Protein AF-A0A6P2BXS7-F1 (afdb_monomer)

Radius of gyration: 24.88 Å; Cα contacts (8 Å, |Δi|>4): 266; chains: 1; bounding box: 70×33×84 Å

Solvent-accessible surface area (backbone atoms only — not comparable to full-atom values): 16401 Å² total; per-residue (Å²): 128,80,51,61,66,55,45,44,57,64,29,73,56,43,48,46,49,53,66,49,62,30,80,98,32,44,69,66,33,52,54,52,53,49,48,43,52,38,42,49,53,54,40,50,51,52,68,61,64,74,57,94,53,54,75,66,54,47,58,63,52,50,34,43,64,71,77,39,82,65,87,62,50,54,49,55,30,22,58,70,67,67,48,87,62,89,55,43,58,68,55,49,58,60,68,79,42,95,87,61,75,70,79,48,89,75,48,87,52,80,86,60,49,67,69,58,47,52,50,44,47,41,39,39,62,70,39,41,65,46,54,51,53,39,51,55,51,3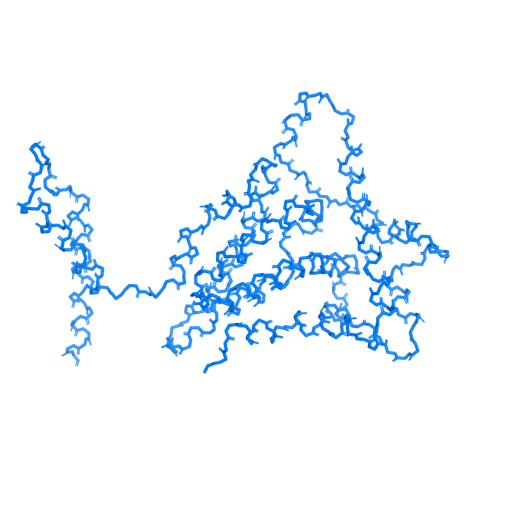6,63,75,64,72,51,50,55,37,52,44,49,52,50,45,46,27,37,49,20,42,44,32,61,76,44,36,58,70,29,31,26,72,82,57,42,68,37,69,50,50,48,58,40,29,34,32,50,60,28,84,55,57,96,48,78,84,57,87,61,50,71,51,46,15,54,50,46,33,52,49,43,38,51,24,34,48,42,35,41,52,26,65,84,52,45,30,65,56,30,35,61,77,44,47,67,57,50,40,66,72,52,45,72,78,67,53,68,64,57,54,48,50,49,55,50,47,56,48,48,50,35,68,78,56,62,55,94,90,57,77,76,70,50,75,66,57,54,50,52,51,52,54,51,52,52,55,50,51,55,55,53,52,66,74,74,108

pLDDT: mean 81.69, std 14.44, range [42.16, 98.62]

Sequence (294 aa):
MPSTRQELEATRTARWYRHASGARRAGAWSERVRDYAALRSILDGHAAGGTAASAAERKARRREQPPLQLPGLLKLVAEHGHYAGAEPVYRRYRHSQQGQQILRLAGPDPAVRPTAAFLGEARVVTFWPYREGVIEVADAFDMSRAEWAAAYLRALAAWAAEDRPLAAYRPAGPPACVLEDMTAIAGGCTRWAGSPATAGHGERLSVLADEVVQSVLNDVSITPLGALNTVRHEVRSLLSPPSEPVADVLRSAAELSDRILHPGDGDVVITQEQARRLRSMIGGLSALLEEVSG

Structure (mmCIF, N/CA/C/O backbone):
data_AF-A0A6P2BXS7-F1
#
_entry.id   AF-A0A6P2BXS7-F1
#
loop_
_atom_site.group_PDB
_atom_site.id
_atom_site.type_symbol
_atom_site.label_atom_id
_atom_site.label_alt_id
_atom_site.label_comp_id
_atom_site.label_asym_id
_atom_site.label_entity_id
_atom_site.label_seq_id
_atom_site.pdbx_PDB_ins_code
_atom_site.Cartn_x
_atom_site.Cartn_y
_atom_site.Cartn_z
_atom_site.occupancy
_atom_site.B_iso_or_equiv
_atom_site.auth_seq_id
_atom_site.auth_comp_id
_atom_site.auth_asym_id
_atom_site.auth_atom_id
_atom_site.pdbx_PDB_model_num
ATOM 1 N N . MET A 1 1 ? 25.399 -10.530 -4.226 1.00 62.00 1 MET A N 1
ATOM 2 C CA . MET A 1 1 ? 24.365 -9.489 -4.048 1.00 62.00 1 MET A CA 1
ATOM 3 C C . MET A 1 1 ? 23.207 -10.140 -3.315 1.00 62.00 1 MET A C 1
ATOM 5 O O . MET A 1 1 ? 22.889 -11.263 -3.697 1.00 62.00 1 MET A O 1
ATOM 9 N N . PRO A 1 2 ? 22.664 -9.535 -2.243 1.00 74.44 2 PRO A N 1
ATOM 10 C CA . PRO A 1 2 ? 21.456 -10.059 -1.610 1.00 74.44 2 PRO A CA 1
ATOM 11 C C . PRO A 1 2 ? 20.329 -10.138 -2.647 1.00 74.44 2 PRO A C 1
ATOM 13 O O . PRO A 1 2 ? 20.278 -9.319 -3.565 1.00 74.44 2 PRO A O 1
ATOM 16 N N . SER A 1 3 ? 19.462 -11.145 -2.546 1.00 89.25 3 SER A N 1
ATOM 17 C CA . SER A 1 3 ? 18.289 -11.216 -3.423 1.00 89.25 3 SER A CA 1
ATOM 18 C C . SER A 1 3 ? 17.319 -10.073 -3.097 1.00 89.25 3 SER A C 1
ATOM 20 O O . SER A 1 3 ? 17.279 -9.599 -1.961 1.00 89.25 3 SER A O 1
ATOM 22 N N . THR A 1 4 ? 16.495 -9.643 -4.059 1.00 90.88 4 THR A N 1
ATOM 23 C CA . THR A 1 4 ? 15.464 -8.613 -3.809 1.00 90.88 4 THR A CA 1
ATOM 24 C C . THR A 1 4 ? 14.537 -9.011 -2.655 1.00 90.88 4 THR A C 1
ATOM 26 O O . THR A 1 4 ? 14.179 -8.170 -1.833 1.00 90.88 4 THR A O 1
ATOM 29 N N . ARG A 1 5 ? 14.245 -10.309 -2.501 1.00 94.12 5 ARG A N 1
ATOM 30 C CA . ARG A 1 5 ? 13.555 -10.851 -1.325 1.00 94.12 5 ARG A CA 1
ATOM 31 C C . ARG A 1 5 ? 14.284 -10.533 -0.015 1.00 94.12 5 ARG A C 1
ATOM 33 O O . ARG A 1 5 ? 13.668 -10.017 0.912 1.00 94.12 5 ARG A O 1
ATOM 40 N N . GLN A 1 6 ? 15.588 -10.798 0.068 1.00 92.75 6 GLN A N 1
ATOM 41 C CA . GLN A 1 6 ? 16.383 -10.492 1.264 1.00 92.75 6 GLN A CA 1
ATOM 42 C C . GLN A 1 6 ? 16.413 -8.988 1.565 1.00 92.75 6 GLN A C 1
ATOM 44 O O . GLN A 1 6 ? 16.313 -8.601 2.729 1.00 92.75 6 GLN A O 1
ATOM 49 N N . GLU A 1 7 ? 16.514 -8.139 0.537 1.00 93.12 7 GLU A N 1
ATOM 50 C CA . GLU A 1 7 ? 16.461 -6.677 0.682 1.00 93.12 7 GLU A CA 1
ATOM 51 C C . GLU A 1 7 ? 15.109 -6.227 1.264 1.00 93.12 7 GLU A C 1
ATOM 53 O O . GLU A 1 7 ? 15.071 -5.460 2.229 1.00 93.12 7 GLU A O 1
ATOM 58 N N . LEU A 1 8 ? 14.003 -6.775 0.752 1.00 94.19 8 LEU A N 1
ATOM 59 C CA . LEU A 1 8 ? 12.646 -6.515 1.241 1.00 94.19 8 LEU A CA 1
ATOM 60 C C . LEU A 1 8 ? 12.425 -7.024 2.668 1.00 94.19 8 LEU A C 1
ATOM 62 O O . LEU A 1 8 ? 11.791 -6.357 3.485 1.00 94.19 8 LEU A O 1
ATOM 66 N N . GLU A 1 9 ? 12.939 -8.198 3.019 1.00 94.12 9 GLU A N 1
ATOM 67 C CA . GLU A 1 9 ? 12.857 -8.715 4.388 1.00 94.12 9 GLU A CA 1
ATOM 68 C C . GLU A 1 9 ? 13.713 -7.895 5.371 1.00 94.12 9 GLU A C 1
ATOM 70 O O . GLU A 1 9 ? 13.427 -7.850 6.576 1.00 94.12 9 GLU A O 1
ATOM 75 N N . ALA A 1 10 ? 14.745 -7.218 4.866 1.00 93.88 10 ALA A N 1
ATOM 76 C CA . ALA A 1 10 ? 15.626 -6.341 5.620 1.00 93.88 10 ALA A CA 1
ATOM 77 C C . ALA A 1 10 ? 15.110 -4.895 5.741 1.00 93.88 10 ALA A C 1
ATOM 79 O O . ALA A 1 10 ? 15.819 -4.049 6.294 1.00 93.88 10 ALA A O 1
ATOM 80 N N . THR A 1 11 ? 13.892 -4.571 5.302 1.00 93.94 11 THR A N 1
ATOM 81 C CA . THR A 1 11 ? 13.330 -3.230 5.527 1.00 93.94 11 THR A CA 1
ATOM 82 C C . THR A 1 11 ? 13.003 -3.000 7.007 1.00 93.94 11 THR A C 1
ATOM 84 O O . THR A 1 11 ? 12.825 -3.936 7.803 1.00 93.94 11 THR A O 1
ATOM 87 N N . ARG A 1 12 ? 12.958 -1.729 7.430 1.00 93.19 12 ARG A N 1
ATOM 88 C CA . ARG A 1 12 ? 12.627 -1.371 8.820 1.00 93.19 12 ARG A CA 1
ATOM 89 C C . ARG A 1 12 ? 11.213 -1.837 9.149 1.00 93.19 12 ARG A C 1
ATOM 91 O O . ARG A 1 12 ? 10.994 -2.376 10.237 1.00 93.19 12 ARG A O 1
ATOM 98 N N . THR A 1 13 ? 10.291 -1.681 8.208 1.00 93.69 13 THR A N 1
ATOM 99 C CA . THR A 1 13 ? 8.899 -2.077 8.382 1.00 93.69 13 THR A CA 1
ATOM 100 C C . THR A 1 13 ? 8.741 -3.596 8.457 1.00 93.69 13 THR A C 1
ATOM 102 O O . THR A 1 13 ? 8.021 -4.072 9.333 1.00 93.69 13 THR A O 1
ATOM 105 N N . ALA A 1 14 ? 9.486 -4.375 7.663 1.00 94.31 14 ALA A N 1
ATOM 106 C CA . ALA A 1 14 ? 9.486 -5.839 7.767 1.00 94.31 14 ALA A CA 1
ATOM 107 C C . ALA A 1 14 ? 10.036 -6.353 9.099 1.00 94.31 14 ALA A C 1
ATOM 109 O O . ALA A 1 14 ? 9.457 -7.255 9.714 1.00 94.31 14 ALA A O 1
ATOM 110 N N . ARG A 1 15 ? 11.121 -5.756 9.605 1.00 92.75 15 ARG A N 1
ATOM 111 C CA . ARG A 1 15 ? 11.621 -6.076 10.952 1.00 92.75 15 ARG A CA 1
ATOM 112 C C . ARG A 1 15 ? 10.595 -5.748 12.029 1.00 92.75 15 ARG A C 1
ATOM 114 O O . ARG A 1 15 ? 10.381 -6.559 12.930 1.00 92.75 15 ARG A O 1
ATOM 121 N N . TRP A 1 16 ? 9.962 -4.580 11.936 1.00 91.56 16 TRP A N 1
ATOM 122 C CA . TRP A 1 16 ? 8.912 -4.182 12.869 1.00 91.56 16 TRP A CA 1
ATOM 123 C C . TRP A 1 16 ? 7.738 -5.163 12.845 1.00 91.56 16 TRP A C 1
ATOM 125 O O . TRP A 1 16 ? 7.341 -5.630 13.913 1.00 91.56 16 TRP A O 1
ATOM 135 N N . TYR A 1 17 ? 7.227 -5.510 11.660 1.00 92.56 17 TYR A N 1
ATOM 136 C CA . TYR A 1 17 ? 6.075 -6.396 11.518 1.00 92.56 17 TYR A CA 1
ATOM 137 C C . TYR A 1 17 ? 6.369 -7.759 12.142 1.00 92.56 17 TYR A C 1
ATOM 139 O O . TYR A 1 17 ? 5.648 -8.170 13.044 1.00 92.56 17 TYR A O 1
ATOM 147 N N . ARG A 1 18 ? 7.488 -8.403 11.772 1.00 91.88 18 ARG A N 1
ATOM 148 C CA . ARG A 1 18 ? 7.907 -9.703 12.339 1.00 91.88 18 ARG A CA 1
ATOM 149 C C . ARG A 1 18 ? 8.081 -9.659 13.856 1.00 91.88 18 ARG A C 1
ATOM 151 O O . ARG A 1 18 ? 7.696 -10.585 14.567 1.00 91.88 18 ARG A O 1
ATOM 158 N N . HIS A 1 19 ? 8.654 -8.575 14.373 1.00 88.00 19 HIS A N 1
ATOM 159 C CA . HIS A 1 19 ? 8.808 -8.384 15.811 1.00 88.00 19 HIS A CA 1
ATOM 160 C C . HIS A 1 19 ? 7.451 -8.200 16.516 1.00 88.00 19 HIS A C 1
ATOM 162 O O . HIS A 1 19 ? 7.261 -8.700 17.627 1.00 88.00 19 HIS A O 1
ATOM 168 N N . ALA A 1 20 ? 6.510 -7.486 15.897 1.00 85.75 20 ALA A N 1
ATOM 169 C CA . ALA A 1 20 ? 5.183 -7.234 16.449 1.00 85.75 20 ALA A CA 1
ATOM 170 C C . ALA A 1 20 ? 4.268 -8.469 16.385 1.00 85.75 20 ALA A C 1
ATOM 172 O O . ALA A 1 20 ? 3.556 -8.719 17.354 1.00 85.75 20 ALA A O 1
ATOM 173 N N . SER A 1 21 ? 4.315 -9.238 15.294 1.00 88.69 21 SER A N 1
ATOM 174 C CA . SER A 1 21 ? 3.460 -10.407 15.041 1.00 88.69 21 SER A CA 1
ATOM 175 C C . SER A 1 21 ? 4.022 -11.736 15.558 1.00 88.69 21 SER A C 1
ATOM 177 O O . SER A 1 21 ? 3.321 -12.745 15.555 1.00 88.69 21 SER A O 1
ATOM 179 N N . GLY A 1 22 ? 5.275 -11.758 16.025 1.00 86.06 22 GLY A N 1
ATOM 180 C CA . GLY A 1 22 ? 5.945 -12.975 16.484 1.00 86.06 22 GLY A CA 1
ATOM 181 C C . GLY A 1 22 ? 5.284 -13.662 17.691 1.00 86.06 22 GLY A C 1
ATOM 182 O O . GLY A 1 22 ? 4.642 -13.030 18.531 1.00 86.06 22 GLY A O 1
ATOM 183 N N . ALA A 1 23 ? 5.524 -14.972 17.828 1.00 73.81 23 ALA A N 1
ATOM 184 C CA . ALA A 1 23 ? 4.850 -15.860 18.788 1.00 73.81 23 ALA A CA 1
ATOM 185 C C . ALA A 1 23 ? 4.884 -15.385 20.253 1.00 73.81 23 ALA A C 1
ATOM 187 O O . ALA A 1 23 ? 3.894 -15.512 20.970 1.00 73.81 23 ALA A O 1
ATOM 188 N N . ARG A 1 24 ? 5.988 -14.764 20.696 1.00 73.81 24 ARG A N 1
ATOM 189 C CA . ARG A 1 24 ? 6.118 -14.215 22.062 1.00 73.81 24 ARG A CA 1
ATOM 190 C C . ARG A 1 24 ? 5.108 -13.100 22.372 1.00 73.81 24 ARG A C 1
ATOM 192 O O . ARG A 1 24 ? 4.936 -12.755 23.534 1.00 73.81 24 ARG A O 1
ATOM 199 N N . ARG A 1 25 ? 4.466 -12.523 21.351 1.00 74.25 25 ARG A N 1
ATOM 200 C CA . ARG A 1 25 ? 3.512 -11.409 21.457 1.00 74.25 25 ARG A CA 1
ATOM 201 C C . ARG A 1 25 ? 2.166 -11.703 20.798 1.00 74.25 25 ARG A C 1
ATOM 203 O O . ARG A 1 25 ? 1.416 -10.769 20.532 1.00 74.25 25 ARG A O 1
ATOM 210 N N . ALA A 1 26 ? 1.832 -12.975 20.571 1.00 79.25 26 ALA A N 1
ATOM 211 C CA . ALA A 1 26 ? 0.616 -13.367 19.855 1.00 79.25 26 ALA A CA 1
ATOM 212 C C . ALA A 1 26 ? -0.667 -12.740 20.441 1.00 79.25 26 ALA A C 1
ATOM 214 O O . ALA A 1 26 ? -1.510 -12.256 19.690 1.00 79.25 26 ALA A O 1
ATOM 215 N N . GLY A 1 27 ? -0.784 -12.662 21.774 1.00 80.94 27 GLY A N 1
ATOM 216 C CA . GLY A 1 27 ? -1.923 -12.015 22.439 1.00 80.94 27 GLY A CA 1
ATOM 217 C C . GLY A 1 27 ? -2.032 -10.524 22.109 1.00 80.94 27 GLY A C 1
ATOM 218 O O . GLY A 1 27 ? -3.043 -10.081 21.570 1.00 80.94 27 GLY A O 1
ATOM 219 N N . ALA A 1 28 ? -0.961 -9.764 22.343 1.00 78.69 28 ALA A N 1
ATOM 220 C CA . ALA A 1 28 ? -0.898 -8.335 22.033 1.00 78.69 28 ALA A CA 1
ATOM 221 C C . ALA A 1 28 ? -1.121 -8.038 20.540 1.00 78.69 28 ALA A C 1
ATOM 223 O O . ALA A 1 28 ? -1.797 -7.075 20.181 1.00 78.69 28 ALA A O 1
ATOM 224 N N . TRP A 1 29 ? -0.573 -8.882 19.666 1.00 85.19 29 TRP A N 1
ATOM 225 C CA . TRP A 1 29 ? -0.796 -8.792 18.229 1.00 85.19 29 TRP A CA 1
ATOM 226 C C . TRP A 1 29 ? -2.265 -9.016 17.865 1.00 85.19 29 TRP A C 1
ATOM 228 O O . TRP A 1 29 ? -2.825 -8.239 17.098 1.00 85.19 29 TRP A O 1
ATOM 238 N N . SER A 1 30 ? -2.914 -10.025 18.455 1.00 85.94 30 SER A N 1
ATOM 239 C CA . SER A 1 30 ? -4.328 -10.317 18.200 1.00 85.94 30 SER A CA 1
ATOM 240 C C . SER A 1 30 ? -5.259 -9.177 18.628 1.00 85.94 30 SER A C 1
ATOM 242 O O . SER A 1 30 ? -6.211 -8.866 17.912 1.0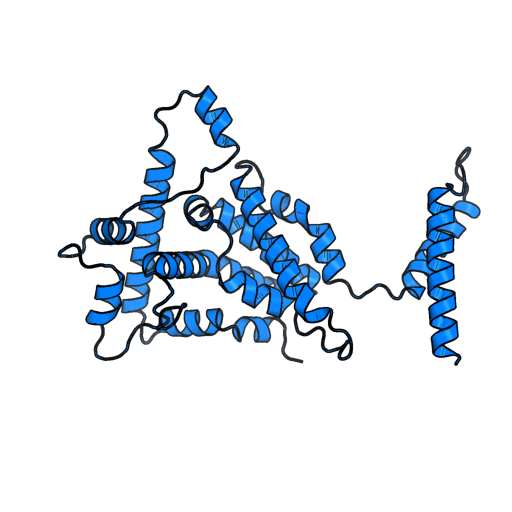0 85.94 30 SER A O 1
ATOM 244 N N . GLU A 1 31 ? -4.959 -8.501 19.744 1.00 84.75 31 GLU A N 1
ATOM 245 C CA . GLU A 1 31 ? -5.679 -7.290 20.158 1.00 84.75 31 GLU A CA 1
ATOM 246 C C . GLU A 1 31 ? -5.501 -6.174 19.123 1.00 84.75 31 GLU A C 1
ATOM 248 O O . GLU A 1 31 ? -6.475 -5.561 18.696 1.00 84.75 31 GLU A O 1
ATOM 253 N N . ARG A 1 32 ? -4.269 -5.975 18.640 1.00 86.25 32 ARG A N 1
ATOM 254 C CA . ARG A 1 32 ? -3.955 -4.972 17.618 1.00 86.25 32 ARG A CA 1
ATOM 255 C C . ARG A 1 32 ? -4.701 -5.214 16.306 1.00 86.25 32 ARG A C 1
ATOM 257 O O . ARG A 1 32 ? -5.263 -4.289 15.729 1.00 86.25 32 ARG A O 1
ATOM 264 N N . VAL A 1 33 ? -4.739 -6.465 15.850 1.00 89.25 33 VAL A N 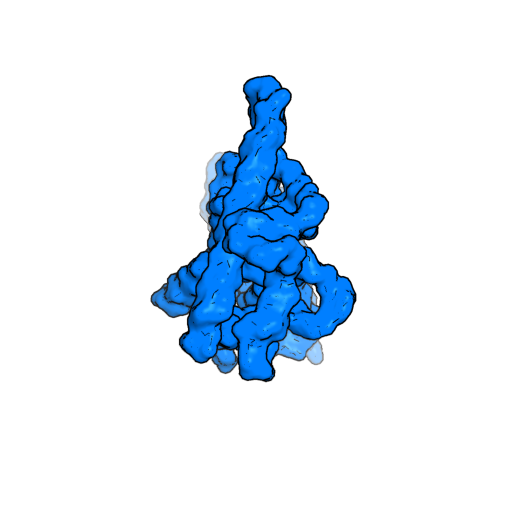1
ATOM 265 C CA . VAL A 1 33 ? -5.489 -6.870 14.652 1.00 89.25 33 VAL A CA 1
ATOM 266 C C . VAL A 1 33 ? -6.987 -6.623 14.840 1.00 89.25 33 VAL A C 1
ATOM 268 O O . VAL A 1 33 ? -7.641 -6.129 13.923 1.00 89.25 33 VAL A O 1
ATOM 271 N N . ARG A 1 34 ? -7.530 -6.886 16.037 1.00 89.88 34 ARG A N 1
ATOM 272 C CA . ARG A 1 34 ? -8.928 -6.573 16.368 1.00 89.88 34 ARG A CA 1
ATOM 273 C C . ARG A 1 34 ? -9.208 -5.070 16.303 1.00 89.88 34 ARG A C 1
ATOM 275 O O . ARG A 1 34 ? -10.224 -4.676 15.739 1.00 89.88 34 ARG A O 1
ATOM 282 N N . ASP A 1 35 ? -8.301 -4.239 16.813 1.00 90.31 35 ASP A N 1
ATOM 283 C CA . ASP A 1 35 ? -8.410 -2.777 16.725 1.00 90.31 35 ASP A CA 1
ATOM 284 C C . ASP A 1 35 ? -8.401 -2.275 15.275 1.00 90.31 35 ASP A C 1
ATOM 286 O O . ASP A 1 35 ? -9.148 -1.359 14.926 1.00 90.31 35 ASP A O 1
ATOM 290 N N . TYR A 1 36 ? -7.590 -2.879 14.403 1.00 92.38 36 TYR A N 1
ATOM 291 C CA . TYR A 1 36 ? -7.581 -2.544 12.976 1.00 92.38 36 TYR A CA 1
ATOM 292 C C . TYR A 1 36 ? -8.858 -2.990 12.257 1.00 92.38 36 TYR A C 1
ATOM 294 O O . TYR A 1 36 ? -9.361 -2.260 11.403 1.00 92.38 36 TYR A O 1
ATOM 302 N N . ALA A 1 37 ? -9.430 -4.136 12.631 1.00 91.31 37 ALA A N 1
ATOM 303 C CA . ALA A 1 37 ? -10.728 -4.571 12.118 1.00 91.31 37 ALA A CA 1
ATOM 304 C C . ALA A 1 37 ? -11.862 -3.626 12.562 1.00 91.31 37 ALA A C 1
ATOM 306 O O . ALA A 1 37 ? -12.697 -3.234 11.746 1.00 91.31 37 ALA A O 1
ATOM 307 N N . ALA A 1 38 ? -11.848 -3.191 13.827 1.00 92.19 38 ALA A N 1
ATOM 308 C CA . ALA A 1 38 ? -12.777 -2.188 14.346 1.00 92.19 38 ALA A CA 1
ATOM 309 C C . ALA A 1 38 ? -12.645 -0.853 13.595 1.00 92.19 38 ALA A C 1
ATOM 311 O O . ALA A 1 38 ? -13.646 -0.268 13.182 1.00 92.19 38 ALA A O 1
ATOM 312 N N . LEU A 1 39 ? -11.409 -0.398 13.351 1.00 93.81 39 LEU A N 1
ATOM 313 C CA . LEU A 1 39 ? -11.136 0.776 12.522 1.00 93.81 39 LEU A CA 1
ATOM 314 C C . LEU A 1 39 ? -11.775 0.644 11.136 1.00 93.81 39 LEU A C 1
ATOM 316 O O . LEU A 1 39 ? -12.478 1.560 10.713 1.00 93.81 39 LEU A O 1
ATOM 320 N N . ARG A 1 40 ? -11.555 -0.478 10.441 1.00 93.38 40 ARG A N 1
ATOM 321 C CA . ARG A 1 40 ? -12.124 -0.715 9.109 1.00 93.38 40 ARG A CA 1
ATOM 322 C C . ARG A 1 40 ? -13.652 -0.636 9.136 1.00 93.38 40 ARG A C 1
ATOM 324 O O . ARG A 1 40 ? -14.219 0.129 8.367 1.00 93.38 40 ARG A O 1
ATOM 331 N N . SER A 1 41 ? -14.300 -1.299 10.096 1.00 92.62 41 SER A N 1
ATOM 332 C CA . SER A 1 41 ? -15.761 -1.246 10.256 1.00 92.62 41 SER A CA 1
ATOM 333 C C . SER A 1 41 ? -16.289 0.178 10.489 1.00 92.62 41 SER A C 1
ATOM 335 O O . SER A 1 41 ? -17.284 0.573 9.879 1.00 92.62 41 SER A O 1
ATOM 337 N N . ILE A 1 42 ? -15.610 0.982 11.317 1.00 92.88 42 ILE A N 1
ATOM 338 C CA . ILE A 1 42 ? -15.974 2.389 11.554 1.00 92.88 42 ILE A CA 1
ATOM 339 C C . ILE A 1 42 ? -15.858 3.211 10.265 1.00 92.88 42 ILE A C 1
ATOM 341 O O . ILE A 1 42 ? -16.745 4.011 9.960 1.00 92.88 42 ILE A O 1
ATOM 345 N N . LEU A 1 43 ? -14.772 3.030 9.511 1.00 92.38 43 LEU A N 1
ATOM 346 C CA . LEU A 1 43 ? -14.549 3.753 8.260 1.00 92.38 43 LEU A CA 1
ATOM 347 C C . LEU A 1 43 ? -15.553 3.343 7.176 1.00 92.38 43 LEU A C 1
ATOM 349 O O . LEU A 1 43 ? -16.085 4.221 6.498 1.00 92.38 43 LEU A O 1
ATOM 353 N N . ASP A 1 44 ? -15.862 2.052 7.061 1.00 90.44 44 ASP A N 1
ATOM 354 C CA . ASP A 1 44 ? -16.874 1.524 6.141 1.00 90.44 44 ASP A CA 1
ATOM 355 C C . ASP A 1 44 ? -18.265 2.071 6.484 1.00 90.44 44 ASP A C 1
ATOM 357 O O . ASP A 1 44 ? -18.977 2.578 5.614 1.00 90.44 44 ASP A O 1
ATOM 361 N N . GLY A 1 45 ? -18.632 2.051 7.770 1.00 89.44 45 GLY A N 1
ATOM 362 C CA . GLY A 1 45 ? -19.890 2.614 8.257 1.00 89.44 45 GLY A CA 1
ATOM 363 C C . GLY A 1 45 ? -20.003 4.113 7.985 1.00 89.44 45 GLY A C 1
ATOM 364 O O . GLY A 1 45 ? -21.058 4.589 7.569 1.00 89.44 45 GLY A O 1
ATOM 365 N N . HIS A 1 46 ? -18.913 4.867 8.148 1.00 87.38 46 HIS A N 1
ATOM 366 C CA . HIS A 1 46 ? -18.899 6.294 7.839 1.00 87.38 46 HIS A CA 1
ATOM 367 C C . HIS A 1 46 ? -18.989 6.572 6.331 1.00 87.38 46 HIS A C 1
ATOM 369 O O . HIS A 1 46 ? -19.755 7.440 5.908 1.00 87.38 46 HIS A O 1
ATOM 375 N N . ALA A 1 47 ? -18.259 5.809 5.513 1.00 83.25 47 ALA A N 1
ATOM 376 C CA . ALA A 1 47 ? -18.325 5.905 4.057 1.00 83.25 47 ALA A CA 1
ATOM 377 C C . ALA A 1 47 ? -19.735 5.575 3.530 1.00 83.25 47 ALA A C 1
ATOM 379 O O . ALA A 1 47 ? -20.226 6.242 2.618 1.00 83.25 47 ALA A O 1
ATOM 380 N N . ALA A 1 48 ? -20.416 4.600 4.140 1.00 80.94 48 ALA A N 1
ATOM 381 C CA . ALA A 1 48 ? -21.794 4.241 3.815 1.00 80.94 48 ALA A CA 1
ATOM 382 C C . ALA A 1 48 ? -22.825 5.248 4.363 1.00 80.94 48 ALA A C 1
ATOM 384 O O . ALA A 1 48 ? -23.824 5.526 3.702 1.00 80.94 48 ALA A O 1
ATOM 385 N N . GLY A 1 49 ? -22.593 5.816 5.551 1.00 70.12 49 GLY A N 1
ATOM 386 C CA . GLY A 1 49 ? -23.511 6.720 6.255 1.00 70.12 49 GLY A CA 1
ATOM 387 C C . GLY A 1 49 ? -23.606 8.134 5.671 1.00 70.12 49 GLY A C 1
ATOM 388 O O . GLY A 1 49 ? -24.601 8.820 5.889 1.00 70.12 49 GLY A O 1
ATOM 389 N N . GLY A 1 50 ? -22.639 8.563 4.854 1.00 60.66 50 GLY A N 1
ATOM 390 C CA . GLY A 1 50 ? -22.683 9.841 4.125 1.00 60.66 50 GLY A CA 1
ATOM 391 C C . GLY A 1 50 ? -23.729 9.925 2.995 1.00 60.66 50 GLY A C 1
ATOM 392 O O . GLY A 1 50 ? -23.634 10.809 2.144 1.00 60.66 50 GLY A O 1
ATOM 393 N N . THR A 1 51 ? -24.702 9.008 2.934 1.00 50.31 51 THR A N 1
ATOM 394 C CA . THR A 1 51 ? -25.567 8.751 1.766 1.00 50.31 51 THR A CA 1
ATOM 395 C C . THR A 1 51 ? -26.996 9.304 1.852 1.00 50.31 51 THR A C 1
ATOM 397 O O . THR A 1 51 ? -27.879 8.823 1.143 1.00 50.31 51 THR A O 1
ATOM 400 N N . ALA A 1 52 ? -27.230 10.399 2.583 1.00 50.97 52 ALA A N 1
ATOM 401 C CA . ALA A 1 52 ? -28.464 11.198 2.457 1.00 50.97 52 ALA A CA 1
ATOM 402 C C . ALA A 1 52 ? -28.512 12.049 1.159 1.00 50.97 52 ALA A C 1
ATOM 404 O O . ALA A 1 52 ? -29.076 13.138 1.140 1.00 50.97 52 ALA A O 1
ATOM 405 N N . ALA A 1 53 ? -27.889 11.572 0.077 1.00 57.91 53 ALA A N 1
ATOM 406 C CA . ALA A 1 53 ? -27.805 12.245 -1.216 1.00 57.91 53 ALA A CA 1
ATOM 407 C C . ALA A 1 53 ? -28.613 11.474 -2.272 1.00 57.91 53 ALA A C 1
ATOM 409 O O . ALA A 1 53 ? -28.711 10.241 -2.237 1.00 57.91 53 ALA A O 1
ATOM 410 N N . SER A 1 54 ? -29.188 12.194 -3.233 1.00 59.88 54 SER A N 1
ATOM 411 C CA . SER A 1 54 ? -29.999 11.625 -4.316 1.00 59.88 54 SER A CA 1
ATOM 412 C C . SER A 1 54 ? -29.228 10.564 -5.127 1.00 59.88 54 SER A C 1
ATOM 414 O O . SER A 1 54 ? -28.001 10.495 -5.109 1.00 59.88 54 SER A O 1
ATOM 416 N N . ALA A 1 55 ? -29.915 9.683 -5.865 1.00 60.97 55 ALA A N 1
ATOM 417 C CA . ALA A 1 55 ? -29.247 8.680 -6.714 1.00 60.97 55 ALA A CA 1
ATOM 418 C C . ALA A 1 55 ? -28.307 9.307 -7.774 1.00 60.97 55 ALA A C 1
ATOM 420 O O . ALA A 1 55 ? -27.281 8.716 -8.112 1.00 60.97 55 ALA A O 1
ATOM 421 N N . ALA A 1 56 ? -28.621 10.520 -8.244 1.00 59.81 56 ALA A N 1
ATOM 422 C CA . ALA A 1 56 ? -27.799 11.289 -9.177 1.00 59.81 56 ALA A CA 1
ATOM 423 C C . ALA A 1 56 ? -26.537 11.861 -8.507 1.00 59.81 56 ALA A C 1
ATOM 425 O O . ALA A 1 56 ? -25.439 11.693 -9.036 1.00 59.81 56 ALA A O 1
ATOM 426 N N . GLU A 1 57 ? -26.658 12.432 -7.305 1.00 61.69 57 GLU A N 1
ATOM 427 C CA . GLU A 1 57 ? -25.501 12.864 -6.506 1.00 61.69 57 GLU A CA 1
ATOM 428 C C . GLU A 1 57 ? -24.643 11.681 -6.065 1.00 61.69 57 GLU A C 1
ATOM 430 O O . GLU A 1 57 ? -23.424 11.790 -6.048 1.00 61.69 57 GLU A O 1
ATOM 435 N N . ARG A 1 58 ? -25.245 10.521 -5.779 1.00 60.88 58 ARG A N 1
ATOM 436 C CA . ARG A 1 58 ? -24.512 9.275 -5.522 1.00 60.88 58 ARG A CA 1
ATOM 437 C C . ARG A 1 58 ? -23.766 8.788 -6.757 1.00 60.88 58 ARG A C 1
ATOM 439 O O . ARG A 1 58 ? -22.682 8.255 -6.597 1.00 60.88 58 ARG A O 1
ATOM 446 N N . LYS A 1 59 ? -24.289 8.976 -7.975 1.00 58.91 59 LYS A N 1
ATOM 447 C CA . LYS A 1 59 ? -23.586 8.633 -9.226 1.00 58.91 59 LYS A CA 1
ATOM 448 C C . LYS A 1 59 ? -22.446 9.613 -9.534 1.00 58.91 59 LYS A C 1
ATOM 450 O O . LYS A 1 59 ? -21.400 9.173 -9.998 1.00 58.91 59 LYS A O 1
ATOM 455 N N . ALA A 1 60 ? -22.626 10.900 -9.236 1.00 58.31 60 ALA A N 1
ATOM 456 C CA . ALA A 1 60 ? -21.587 11.923 -9.369 1.00 58.31 60 ALA A CA 1
ATOM 457 C C . ALA A 1 60 ? -20.478 11.767 -8.307 1.00 58.31 60 ALA A C 1
ATOM 459 O O . ALA A 1 60 ? -19.304 11.747 -8.655 1.00 58.31 60 ALA A O 1
ATOM 460 N N . ARG A 1 61 ? -20.841 11.536 -7.036 1.00 55.88 61 ARG A N 1
ATOM 461 C CA . ARG A 1 61 ? -19.916 11.222 -5.927 1.00 55.88 61 ARG A CA 1
ATOM 462 C C . ARG A 1 61 ? -19.328 9.809 -5.987 1.00 55.88 61 ARG A C 1
ATOM 464 O O . ARG A 1 61 ? -18.386 9.524 -5.270 1.00 55.88 61 ARG A O 1
ATOM 471 N N . ARG A 1 62 ? -19.876 8.904 -6.807 1.00 54.69 62 ARG A N 1
ATOM 472 C CA . ARG A 1 62 ? -19.344 7.539 -6.995 1.00 54.69 62 ARG A CA 1
ATOM 473 C C . ARG A 1 62 ? -18.050 7.500 -7.792 1.00 54.69 62 ARG A C 1
ATOM 475 O O . ARG A 1 62 ? -17.440 6.439 -7.835 1.00 54.69 62 ARG A O 1
ATOM 482 N N . ARG A 1 63 ? -17.689 8.589 -8.474 1.00 59.97 63 ARG A N 1
ATOM 483 C CA . ARG A 1 63 ? -16.456 8.623 -9.257 1.00 59.97 63 ARG A CA 1
ATOM 484 C C . ARG A 1 63 ? -15.262 8.760 -8.319 1.00 59.97 63 ARG A C 1
ATOM 486 O O . ARG A 1 63 ? -14.450 7.852 -8.295 1.00 59.97 63 ARG A O 1
ATOM 493 N N . GLU A 1 64 ? -15.274 9.747 -7.426 1.00 61.09 64 GLU A N 1
ATOM 494 C CA . GLU A 1 64 ? -14.156 10.045 -6.522 1.00 61.09 64 GLU A CA 1
ATOM 495 C C . GLU A 1 64 ? -14.507 9.774 -5.051 1.00 61.09 64 GLU A C 1
ATOM 497 O O . GLU A 1 64 ? -15.537 10.234 -4.550 1.00 61.09 64 GLU A O 1
ATOM 502 N N . GLN A 1 65 ? -13.641 9.064 -4.322 1.00 66.69 65 GLN A N 1
ATOM 503 C CA . GLN A 1 65 ? -13.800 8.915 -2.878 1.00 66.69 65 GLN A CA 1
ATOM 504 C C . GLN A 1 65 ? -13.322 10.185 -2.154 1.00 66.69 65 GLN A C 1
ATOM 506 O O . GLN A 1 65 ? -12.143 10.531 -2.244 1.00 66.69 65 GLN A O 1
ATOM 511 N N . PRO A 1 66 ? -14.191 10.881 -1.390 1.00 68.88 66 PRO A N 1
ATOM 512 C CA . PRO A 1 66 ? -13.767 12.062 -0.658 1.00 68.88 66 PRO A CA 1
ATOM 513 C C . PRO A 1 66 ? -12.746 11.679 0.423 1.00 68.88 66 PRO A C 1
ATOM 515 O O . PRO A 1 66 ? -12.856 10.607 1.029 1.00 68.88 66 PRO A O 1
ATOM 518 N N . PRO A 1 67 ? -11.776 12.559 0.717 1.00 74.38 67 PRO A N 1
ATOM 519 C CA . PRO A 1 67 ? -10.812 12.312 1.775 1.00 74.38 67 PRO A CA 1
ATOM 520 C C . PRO A 1 67 ? -11.523 12.142 3.120 1.00 74.38 67 PRO A C 1
ATOM 522 O O . PRO A 1 67 ? -12.360 12.964 3.500 1.00 74.38 67 PRO A O 1
ATOM 525 N N . LEU A 1 68 ? -11.156 11.096 3.860 1.00 83.06 68 LEU A N 1
ATOM 526 C CA . LEU A 1 68 ? -11.782 10.767 5.138 1.00 83.06 68 LEU A CA 1
ATOM 527 C C . LEU A 1 68 ? -10.982 11.340 6.309 1.00 83.06 68 LEU A C 1
ATOM 529 O O . LEU A 1 68 ? -9.759 11.204 6.384 1.00 83.06 68 LEU A O 1
ATOM 533 N N . GLN A 1 69 ? -11.682 11.975 7.247 1.00 86.38 69 GLN A N 1
ATOM 534 C CA . GLN A 1 69 ? -11.104 12.441 8.501 1.00 86.38 69 GLN A CA 1
ATOM 535 C C . GLN A 1 69 ? -12.164 12.396 9.599 1.00 86.38 69 GLN A C 1
ATOM 537 O O . GLN A 1 69 ? -13.169 13.097 9.532 1.00 86.38 69 GLN A O 1
ATOM 542 N N . LEU A 1 70 ? -11.918 11.585 10.628 1.00 86.75 70 LEU A N 1
ATOM 543 C CA . LEU A 1 70 ? -12.835 11.414 11.750 1.00 86.75 70 LEU A CA 1
ATOM 544 C C . LEU A 1 70 ? -12.226 12.000 13.029 1.00 86.75 70 LEU A C 1
ATOM 546 O O . LEU A 1 70 ? -11.216 11.485 13.527 1.00 86.75 70 LEU A O 1
ATOM 550 N N . PRO A 1 71 ? -12.815 13.071 13.592 1.00 86.25 71 PRO A N 1
ATOM 551 C CA . PRO A 1 71 ? -12.451 13.542 14.920 1.00 86.25 71 PRO A CA 1
ATOM 552 C C . PRO A 1 71 ? -12.640 12.427 15.953 1.00 86.25 71 PRO A C 1
ATOM 554 O O . PRO A 1 71 ? -13.631 11.705 15.930 1.00 86.25 71 PRO A O 1
ATOM 557 N N . GLY A 1 72 ? -11.681 12.272 16.867 1.00 85.25 72 GLY A N 1
ATOM 558 C CA . GLY A 1 72 ? -11.788 11.269 17.929 1.00 85.25 72 GLY A CA 1
ATOM 559 C C . GLY A 1 72 ? -11.685 9.812 17.462 1.00 85.25 72 GLY A C 1
ATOM 560 O O . GLY A 1 72 ? -12.106 8.934 18.204 1.00 85.25 72 GLY A O 1
ATOM 561 N N . LEU A 1 73 ? -11.094 9.528 16.292 1.00 88.38 73 LEU A N 1
ATOM 562 C CA . LEU A 1 73 ? -10.984 8.169 15.735 1.00 88.38 73 LEU A CA 1
ATOM 563 C C . LEU A 1 73 ? -10.546 7.098 16.751 1.00 88.38 73 LEU A C 1
ATOM 565 O O . LEU A 1 73 ? -11.175 6.054 16.853 1.00 88.38 73 LEU A O 1
ATOM 569 N N . LEU A 1 74 ? -9.496 7.359 17.537 1.00 86.81 74 LEU A N 1
ATOM 570 C CA . LEU A 1 74 ? -9.004 6.389 18.527 1.00 86.81 74 LEU A CA 1
ATOM 571 C C . LEU A 1 74 ? -10.017 6.107 19.644 1.00 86.81 74 LEU A C 1
ATOM 573 O O . LEU A 1 74 ? -10.015 5.012 20.196 1.00 86.81 74 LEU A O 1
ATOM 577 N N . LYS A 1 75 ? -10.866 7.084 19.981 1.00 85.69 75 LYS A N 1
ATOM 578 C CA . LYS A 1 75 ? -11.959 6.903 20.940 1.00 85.69 75 LYS A CA 1
ATOM 579 C C . LYS A 1 75 ? -13.055 6.029 20.330 1.00 85.69 75 LYS A C 1
ATOM 581 O O . LYS A 1 75 ? -13.476 5.088 20.984 1.00 85.69 75 LYS A O 1
ATOM 586 N N . LEU A 1 76 ? -13.430 6.275 19.073 1.00 89.25 76 LEU A N 1
ATOM 587 C CA . LEU A 1 76 ? -14.410 5.448 18.358 1.00 89.25 76 LEU A CA 1
ATOM 588 C C . LEU A 1 76 ? -13.947 3.989 18.248 1.00 89.25 76 LEU A C 1
ATOM 590 O O . LEU A 1 76 ? -14.728 3.078 18.494 1.00 89.25 76 LEU A O 1
ATOM 594 N N . VAL A 1 77 ? -12.665 3.763 17.936 1.00 89.44 77 VAL A N 1
ATOM 595 C CA . VAL A 1 77 ? -12.078 2.412 17.904 1.00 89.44 77 VAL A CA 1
ATOM 596 C C . VAL A 1 77 ? -12.138 1.760 19.285 1.00 89.44 77 VAL A C 1
ATOM 598 O O . VAL A 1 77 ? -12.533 0.604 19.389 1.00 89.44 77 VAL A O 1
ATOM 601 N N . ALA A 1 78 ? -11.810 2.497 20.351 1.00 84.94 78 ALA A N 1
ATOM 602 C CA . ALA A 1 78 ? -11.882 1.973 21.714 1.00 84.94 78 ALA A CA 1
ATOM 603 C C . ALA A 1 78 ? -13.318 1.627 22.152 1.00 84.94 78 ALA A C 1
ATOM 605 O O . ALA A 1 78 ? -13.540 0.600 22.792 1.00 84.94 78 ALA A O 1
ATOM 606 N N . GLU A 1 79 ? -14.294 2.458 21.781 1.00 85.88 79 GLU A N 1
ATOM 607 C CA . GLU A 1 79 ? -15.720 2.215 22.030 1.00 85.88 79 GLU A CA 1
ATOM 608 C C . GLU A 1 79 ? -16.217 0.983 21.263 1.00 85.88 79 GLU A C 1
ATOM 610 O O . GLU A 1 79 ? -16.886 0.127 21.840 1.00 85.88 79 GLU A O 1
ATOM 615 N N . HIS A 1 80 ? -15.828 0.847 19.992 1.00 86.56 80 HIS A N 1
ATOM 616 C CA . HIS A 1 80 ? -16.169 -0.309 19.161 1.00 86.56 80 HIS A CA 1
ATOM 617 C C . HIS A 1 80 ? -15.496 -1.602 19.650 1.00 86.56 80 HIS A C 1
ATOM 619 O O . HIS A 1 80 ? -16.084 -2.675 19.581 1.00 86.56 80 HIS A O 1
ATOM 625 N N . GLY A 1 81 ? -14.282 -1.507 20.200 1.00 81.38 81 GLY A N 1
ATOM 626 C CA . GLY A 1 81 ? -13.581 -2.615 20.853 1.00 81.38 81 GLY A CA 1
ATOM 627 C C . GLY A 1 81 ? -14.140 -2.999 22.230 1.00 81.38 81 GLY A C 1
ATOM 628 O O . GLY A 1 81 ? -13.612 -3.922 22.853 1.00 81.38 81 GLY A O 1
ATOM 629 N N . HIS A 1 82 ? -15.186 -2.312 22.710 1.00 78.19 82 HIS A N 1
ATOM 630 C CA . HIS A 1 82 ? -15.791 -2.481 24.035 1.00 78.19 82 HIS A CA 1
ATOM 631 C C . HIS A 1 82 ? -14.788 -2.337 25.191 1.00 78.19 82 HIS A C 1
ATOM 633 O O . HIS A 1 82 ? -14.791 -3.114 26.148 1.00 78.19 82 HIS A O 1
ATOM 639 N N . TYR A 1 83 ? -13.895 -1.350 25.111 1.00 74.38 83 TYR A N 1
ATOM 640 C CA . TYR A 1 83 ? -12.900 -1.121 26.158 1.00 74.38 83 TYR A CA 1
ATOM 641 C C . TYR A 1 83 ? -13.505 -0.418 27.378 1.00 74.38 83 TYR A C 1
ATOM 643 O O . TYR A 1 83 ? -14.337 0.482 27.258 1.00 74.38 83 TYR A O 1
ATOM 651 N N . ALA A 1 84 ? -13.110 -0.872 28.573 1.00 61.25 84 ALA A N 1
ATOM 652 C CA . ALA A 1 84 ? -13.604 -0.343 29.838 1.00 61.25 84 ALA A CA 1
ATOM 653 C C . ALA A 1 84 ? -13.036 1.062 30.085 1.00 61.25 84 ALA A C 1
ATOM 655 O O . ALA A 1 84 ? -11.836 1.229 30.295 1.00 61.25 84 ALA A O 1
ATOM 656 N N . GLY A 1 85 ? -13.911 2.072 30.055 1.00 56.31 85 GLY A N 1
ATOM 657 C CA . GLY A 1 85 ? -13.506 3.477 30.031 1.00 56.31 85 GLY A CA 1
ATOM 658 C C . GLY A 1 85 ? -12.897 3.839 28.676 1.00 56.31 85 GLY A C 1
ATOM 659 O O . GLY A 1 85 ? -12.297 3.005 28.010 1.00 56.31 85 GLY A O 1
ATOM 660 N N . ALA A 1 86 ? -13.053 5.084 28.232 1.00 52.66 86 ALA A N 1
ATOM 661 C CA . ALA A 1 86 ? -12.515 5.572 26.958 1.00 52.66 86 ALA A CA 1
ATOM 662 C C . ALA A 1 86 ? -10.971 5.677 26.969 1.00 52.66 86 ALA A C 1
ATOM 664 O O . ALA A 1 86 ? -10.395 6.734 26.698 1.00 52.66 86 ALA A O 1
ATOM 665 N N . GLU A 1 87 ? -10.282 4.605 27.353 1.00 60.03 87 GLU A N 1
ATOM 666 C CA . GLU A 1 87 ? -8.841 4.516 27.362 1.00 60.03 87 GLU A CA 1
ATOM 667 C C . GLU A 1 87 ? -8.345 4.510 25.909 1.00 60.03 87 GLU A C 1
ATOM 669 O O . GLU A 1 87 ? -8.772 3.675 25.109 1.00 60.03 87 GLU A O 1
ATOM 674 N N . PRO A 1 88 ? -7.458 5.445 25.518 1.00 65.12 88 PRO A N 1
ATOM 675 C CA . PRO A 1 88 ? -6.949 5.474 24.156 1.00 65.12 88 PRO A CA 1
ATOM 676 C C . PRO A 1 88 ? -6.260 4.147 23.829 1.00 65.12 88 PRO A C 1
ATOM 678 O O . PRO A 1 88 ? -5.439 3.685 24.620 1.00 65.12 88 PRO A O 1
ATOM 681 N N . VAL A 1 89 ? -6.516 3.590 22.643 1.00 69.75 89 VAL A N 1
ATOM 682 C CA . VAL A 1 89 ? -5.923 2.335 22.124 1.00 69.75 89 VAL A CA 1
ATOM 683 C C . VAL A 1 89 ? -4.421 2.211 22.449 1.00 69.75 89 VAL A C 1
ATOM 685 O O . VAL A 1 89 ? -3.936 1.195 22.942 1.00 69.75 89 VAL A O 1
ATOM 688 N N . TYR A 1 90 ? -3.672 3.307 22.299 1.00 66.88 90 TYR A N 1
ATOM 689 C CA . TYR A 1 90 ? -2.242 3.342 22.612 1.00 66.88 90 TYR A CA 1
ATOM 690 C C . TYR A 1 90 ? -1.861 3.370 24.092 1.00 66.88 90 TYR A C 1
ATOM 692 O O . TYR A 1 90 ? -0.728 3.013 24.418 1.00 66.88 90 TYR A O 1
ATOM 700 N N . ARG A 1 91 ? -2.731 3.855 24.981 1.00 67.50 91 ARG A N 1
ATOM 701 C CA . ARG A 1 91 ? -2.488 3.798 26.426 1.00 67.50 91 ARG A CA 1
ATOM 702 C C . ARG A 1 91 ? -2.581 2.347 26.896 1.00 67.50 91 ARG A C 1
ATOM 704 O O . ARG A 1 91 ? -1.674 1.911 27.604 1.00 67.50 91 ARG A O 1
ATOM 711 N N . ARG A 1 92 ? -3.534 1.577 26.361 1.00 65.38 92 ARG A N 1
ATOM 712 C CA . ARG A 1 92 ? -3.632 0.131 26.589 1.00 65.38 92 ARG A CA 1
ATOM 713 C C . ARG A 1 92 ? -2.391 -0.617 26.111 1.00 65.38 92 ARG A C 1
ATOM 715 O O . ARG A 1 92 ? -1.784 -1.303 26.920 1.00 65.38 92 ARG A O 1
ATOM 722 N N . TYR A 1 93 ? -1.918 -0.386 24.881 1.00 60.78 93 TYR A N 1
ATOM 723 C CA . TYR A 1 93 ? -0.662 -0.999 24.406 1.00 60.78 93 TYR A CA 1
ATOM 724 C C . TYR A 1 93 ? 0.569 -0.670 25.274 1.00 60.78 93 TYR A C 1
ATOM 726 O O . TYR A 1 93 ? 1.570 -1.380 25.200 1.00 60.78 93 TYR A O 1
ATOM 734 N N . ARG A 1 94 ? 0.525 0.406 26.079 1.00 59.41 94 ARG A N 1
ATOM 735 C CA . ARG A 1 94 ? 1.573 0.736 27.060 1.00 59.41 94 ARG A CA 1
ATOM 736 C C . ARG A 1 94 ? 1.367 0.062 28.423 1.00 59.41 94 ARG A C 1
ATOM 738 O O . ARG A 1 94 ? 2.365 -0.241 29.062 1.00 59.41 94 ARG A O 1
ATOM 745 N N . HIS A 1 95 ? 0.123 -0.131 28.874 1.00 51.88 95 HIS A N 1
ATOM 746 C CA . HIS A 1 95 ? -0.196 -0.619 30.227 1.00 51.88 95 HIS A CA 1
ATOM 747 C C . HIS A 1 95 ? -0.406 -2.139 30.300 1.00 51.88 95 HIS A C 1
ATOM 749 O O . HIS A 1 95 ? -0.144 -2.733 31.340 1.00 51.88 95 HIS A O 1
ATOM 755 N N . SER A 1 96 ? -0.847 -2.792 29.220 1.00 52.97 96 SER A N 1
ATOM 756 C CA . SER A 1 96 ? -1.257 -4.205 29.244 1.00 52.97 96 SER A CA 1
ATOM 757 C C . SER A 1 96 ? -0.110 -5.224 29.206 1.00 52.97 96 SER A C 1
ATOM 759 O O . SER A 1 96 ? -0.373 -6.420 29.103 1.00 52.97 96 SER A O 1
ATOM 761 N N . GLN A 1 97 ? 1.159 -4.809 29.269 1.00 50.97 97 GLN A N 1
ATOM 762 C CA . GLN A 1 97 ? 2.289 -5.720 29.054 1.00 50.97 97 GLN A CA 1
ATOM 763 C C . GLN A 1 97 ? 3.392 -5.499 30.094 1.00 50.97 97 GLN A C 1
ATOM 765 O O . GLN A 1 97 ? 3.952 -4.410 30.208 1.00 50.97 97 GLN A O 1
ATOM 770 N N . GLN A 1 98 ? 3.700 -6.568 30.835 1.00 44.91 98 GLN A N 1
ATOM 771 C CA . GLN A 1 98 ? 4.701 -6.697 31.901 1.00 44.91 98 GLN A CA 1
ATOM 772 C C . GLN A 1 98 ? 6.127 -6.337 31.423 1.00 44.91 98 GLN A C 1
ATOM 774 O O . GLN A 1 98 ? 6.964 -7.202 31.184 1.00 44.91 98 GLN A O 1
ATOM 779 N N . GLY A 1 99 ? 6.415 -5.046 31.247 1.00 48.12 99 GLY A N 1
ATOM 780 C CA . GLY A 1 99 ? 7.767 -4.522 31.017 1.00 48.12 99 GLY A CA 1
ATOM 781 C C . GLY A 1 99 ? 8.302 -4.575 29.579 1.00 48.12 99 GLY A C 1
ATOM 782 O O . GLY A 1 99 ? 9.398 -4.074 29.341 1.00 48.12 99 GLY A O 1
ATOM 783 N N . GLN A 1 100 ? 7.562 -5.108 28.598 1.00 51.69 100 GLN A N 1
ATOM 784 C CA . GLN A 1 100 ? 7.978 -5.089 27.186 1.00 51.69 100 GLN A CA 1
ATOM 785 C C . GLN A 1 100 ? 7.041 -4.221 26.340 1.00 51.69 100 GLN A C 1
ATOM 787 O O . GLN A 1 100 ? 5.944 -4.634 25.971 1.00 51.69 100 GLN A O 1
ATOM 792 N N . GLN A 1 101 ? 7.487 -3.004 26.018 1.00 57.97 101 GLN A N 1
ATOM 793 C CA . GLN A 1 101 ? 6.743 -2.070 25.173 1.00 57.97 101 GLN A CA 1
ATOM 794 C C . GLN A 1 101 ? 6.547 -2.643 23.759 1.00 57.97 101 GLN A C 1
ATOM 796 O O . GLN A 1 101 ? 7.508 -3.056 23.104 1.00 57.97 101 GLN A O 1
ATOM 801 N N . ILE A 1 102 ? 5.310 -2.622 23.250 1.00 55.81 102 ILE A N 1
ATOM 802 C CA . ILE A 1 102 ? 5.054 -2.853 21.823 1.00 55.81 102 ILE A CA 1
ATOM 803 C C . ILE A 1 102 ? 5.669 -1.681 21.059 1.00 55.81 102 ILE A C 1
ATOM 805 O O . ILE A 1 102 ? 5.250 -0.531 21.216 1.00 55.81 102 ILE A O 1
ATOM 809 N N . LEU A 1 103 ? 6.668 -1.970 20.224 1.00 66.06 103 LEU A N 1
ATOM 810 C CA . LEU A 1 103 ? 7.278 -0.954 19.377 1.00 66.06 103 LEU A CA 1
ATOM 811 C C . LEU A 1 103 ? 6.232 -0.432 18.386 1.00 66.06 103 LEU A C 1
ATOM 813 O O . LEU A 1 103 ? 5.612 -1.195 17.636 1.00 66.06 103 LEU A O 1
ATOM 817 N N . ARG A 1 104 ? 6.038 0.886 18.383 1.00 76.50 104 ARG A N 1
ATOM 818 C CA . ARG A 1 104 ? 5.318 1.564 17.304 1.00 76.50 104 ARG A CA 1
ATOM 819 C C . ARG A 1 104 ? 6.172 1.534 16.047 1.00 76.50 104 ARG A C 1
ATOM 821 O O . ARG A 1 104 ? 7.394 1.625 16.157 1.00 76.50 104 ARG A O 1
ATOM 828 N N . LEU A 1 105 ? 5.553 1.466 14.871 1.00 79.19 105 LEU A N 1
ATOM 829 C CA . LEU A 1 105 ? 6.302 1.547 13.608 1.00 79.19 105 LEU A CA 1
ATOM 830 C C . LEU A 1 105 ? 7.087 2.869 13.527 1.00 79.19 105 LEU A C 1
ATOM 832 O O . LEU A 1 105 ? 8.291 2.886 13.256 1.00 79.19 105 LEU A O 1
ATOM 836 N N . ALA A 1 106 ? 6.420 3.966 13.896 1.00 72.38 106 ALA A N 1
ATOM 837 C CA . ALA A 1 106 ? 7.013 5.296 14.028 1.00 72.38 106 ALA A CA 1
ATOM 838 C C . ALA A 1 106 ? 8.108 5.385 15.115 1.00 72.38 106 ALA A C 1
ATOM 840 O O . ALA A 1 106 ? 8.854 6.357 15.168 1.00 72.38 106 ALA A O 1
ATOM 841 N N . GLY A 1 107 ? 8.252 4.366 15.966 1.00 69.69 107 GLY A N 1
ATOM 842 C CA . GLY A 1 107 ? 9.150 4.396 17.115 1.00 69.69 107 GLY A CA 1
ATOM 843 C C . GLY A 1 107 ? 8.638 5.315 18.235 1.00 69.69 107 GLY A C 1
ATOM 844 O O . GLY A 1 107 ? 7.432 5.566 18.333 1.00 69.69 107 GLY A O 1
ATOM 845 N N . PRO A 1 108 ? 9.532 5.791 19.118 1.00 66.25 108 PRO A N 1
ATOM 846 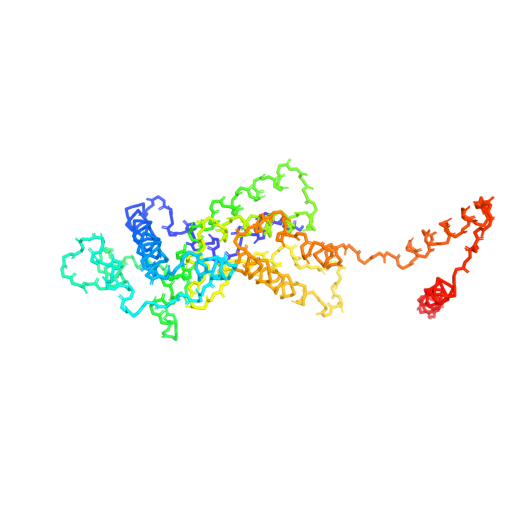C CA . PRO A 1 108 ? 9.188 6.704 20.205 1.00 66.25 108 PRO A CA 1
ATOM 847 C C . PRO A 1 108 ? 9.079 8.172 19.760 1.00 66.25 108 PRO A C 1
ATOM 849 O O . PRO A 1 108 ? 8.951 9.031 20.628 1.00 66.25 108 PRO A O 1
ATOM 852 N N . ASP A 1 109 ? 9.142 8.462 18.454 1.00 72.56 109 ASP A N 1
ATOM 853 C CA . ASP A 1 109 ? 9.146 9.825 17.922 1.00 72.56 109 ASP A CA 1
ATOM 854 C C . ASP A 1 109 ? 7.918 10.621 18.416 1.00 72.56 109 ASP A C 1
ATOM 856 O O . ASP A 1 109 ? 6.779 10.287 18.061 1.00 72.56 109 ASP A O 1
ATOM 860 N N . PRO A 1 110 ? 8.118 11.662 19.248 1.00 71.12 110 PRO A N 1
ATOM 861 C CA . PRO A 1 110 ? 7.023 12.455 19.787 1.00 71.12 110 PRO A CA 1
ATOM 862 C C . PRO A 1 110 ? 6.355 13.348 18.731 1.00 71.12 110 PRO A C 1
ATOM 864 O O . PRO A 1 110 ? 5.232 13.798 18.964 1.00 71.12 110 PRO A O 1
ATOM 867 N N . ALA A 1 111 ? 6.998 13.598 17.583 1.00 79.75 111 ALA A N 1
ATOM 868 C CA . ALA A 1 111 ? 6.429 14.403 16.505 1.00 79.75 111 ALA A CA 1
ATOM 869 C C . ALA A 1 111 ? 5.281 13.676 15.784 1.00 79.75 111 ALA A C 1
ATOM 871 O O . ALA A 1 111 ? 4.355 14.311 15.267 1.00 79.75 111 ALA A O 1
ATOM 872 N N . VAL A 1 112 ? 5.290 12.338 15.785 1.00 79.06 112 VAL A N 1
ATOM 873 C CA . VAL A 1 112 ? 4.243 11.543 15.142 1.00 79.06 112 VAL A CA 1
ATOM 874 C C . VAL A 1 112 ? 3.031 11.432 16.062 1.00 79.06 112 VAL A C 1
ATOM 876 O O . VAL A 1 112 ? 3.027 10.735 17.080 1.00 79.06 112 VAL A O 1
ATOM 879 N N . ARG A 1 113 ? 1.942 12.103 15.670 1.00 83.44 113 ARG A N 1
ATOM 880 C CA . ARG A 1 113 ? 0.665 12.047 16.395 1.00 83.44 113 ARG A CA 1
ATOM 881 C C . ARG A 1 113 ? 0.194 10.592 16.542 1.00 83.44 113 ARG A C 1
ATOM 883 O O . ARG A 1 113 ? 0.228 9.857 15.555 1.00 83.44 113 ARG A O 1
ATOM 890 N N . PRO A 1 114 ? -0.350 10.182 17.708 1.00 82.75 114 PRO A N 1
ATOM 891 C CA . PRO A 1 114 ? -0.827 8.815 17.917 1.00 82.75 114 PRO A CA 1
ATOM 892 C C . PRO A 1 114 ? -1.782 8.340 16.820 1.00 82.75 114 PRO A C 1
ATOM 894 O O . PRO A 1 114 ? -1.575 7.279 16.256 1.00 82.75 114 PRO A O 1
ATOM 897 N N . THR A 1 115 ? -2.769 9.146 16.429 1.00 84.06 115 THR A N 1
ATOM 898 C CA . THR A 1 115 ? -3.697 8.773 15.350 1.00 84.06 115 THR A CA 1
ATOM 899 C C . THR A 1 115 ? -2.977 8.461 14.034 1.00 84.06 115 THR A C 1
ATOM 901 O O . THR A 1 115 ? -3.309 7.474 13.389 1.00 84.06 115 THR A O 1
ATOM 904 N N . ALA A 1 116 ? -1.962 9.249 13.661 1.00 85.81 116 ALA A N 1
ATOM 905 C CA . ALA A 1 116 ? -1.185 9.023 12.442 1.00 85.81 116 ALA A CA 1
ATOM 906 C C . ALA A 1 116 ? -0.353 7.734 12.528 1.00 85.81 116 ALA A C 1
ATOM 908 O O . ALA A 1 116 ? -0.335 6.958 11.577 1.00 85.81 116 ALA A O 1
ATOM 909 N N . ALA A 1 117 ? 0.265 7.463 13.684 1.00 86.19 117 ALA A N 1
ATOM 910 C CA . ALA A 1 117 ? 0.957 6.198 13.921 1.00 86.19 117 ALA A CA 1
ATOM 911 C C . ALA A 1 117 ? -0.001 4.998 13.808 1.00 86.19 117 ALA A C 1
ATOM 913 O O . ALA A 1 117 ? 0.336 4.018 13.150 1.00 86.19 117 ALA A O 1
ATOM 914 N N . PHE A 1 118 ? -1.209 5.096 14.379 1.00 88.88 118 PHE A N 1
ATOM 915 C CA . PHE A 1 118 ? -2.198 4.010 14.348 1.00 88.88 118 PHE A CA 1
ATOM 916 C C . PHE A 1 118 ? -2.628 3.685 12.924 1.00 88.88 118 PHE A C 1
ATOM 918 O O . PHE A 1 118 ? -2.666 2.522 12.540 1.00 88.88 118 PHE A O 1
ATOM 925 N N . LEU A 1 119 ? -2.911 4.723 12.138 1.00 90.88 119 LEU A N 1
ATOM 926 C CA . LEU A 1 119 ? -3.306 4.593 10.740 1.00 90.88 119 LEU A CA 1
ATOM 927 C C . LEU A 1 119 ? -2.176 4.034 9.878 1.00 90.88 119 LEU A C 1
ATOM 929 O O . LEU A 1 119 ? -2.418 3.146 9.067 1.00 90.88 119 LEU A O 1
ATOM 933 N N . GLY A 1 120 ? -0.946 4.518 10.074 1.00 91.94 120 GLY A N 1
ATOM 934 C CA . GLY A 1 120 ? 0.223 3.999 9.368 1.00 91.94 120 GLY A CA 1
ATO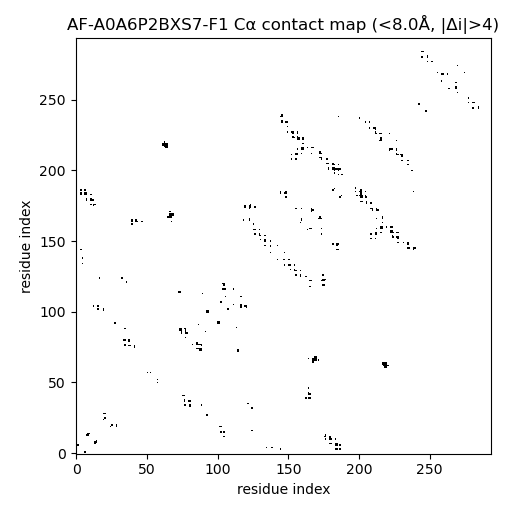M 935 C C . GLY A 1 120 ? 0.425 2.509 9.633 1.00 91.94 120 GLY A C 1
ATOM 936 O O . GLY A 1 120 ? 0.625 1.736 8.701 1.00 91.94 120 GLY A O 1
ATOM 937 N N . GLU A 1 121 ? 0.293 2.085 10.890 1.00 93.00 121 GLU A N 1
ATOM 938 C CA . GLU A 1 121 ? 0.372 0.671 11.252 1.00 93.00 121 GLU A CA 1
ATOM 939 C C . GLU A 1 121 ? -0.800 -0.131 10.675 1.00 93.00 121 GLU A C 1
ATOM 941 O O . GLU A 1 121 ? -0.566 -1.179 10.085 1.00 93.00 121 GLU A O 1
ATOM 946 N N . ALA A 1 122 ? -2.037 0.368 10.769 1.00 94.62 122 ALA A N 1
ATOM 947 C CA . ALA A 1 122 ? -3.213 -0.297 10.208 1.00 94.62 122 ALA A CA 1
ATOM 948 C C . ALA A 1 122 ? -3.070 -0.540 8.698 1.00 94.62 122 ALA A C 1
ATOM 950 O O . ALA A 1 122 ? -3.367 -1.634 8.218 1.00 94.62 122 ALA A O 1
ATOM 951 N N . ARG A 1 123 ? -2.556 0.446 7.949 1.00 96.44 123 ARG A N 1
ATOM 952 C CA . ARG A 1 123 ? -2.256 0.300 6.516 1.00 96.44 123 ARG A CA 1
ATOM 953 C C . ARG A 1 123 ? -1.218 -0.779 6.258 1.00 96.44 123 ARG A C 1
ATOM 955 O O . ARG A 1 123 ? -1.429 -1.626 5.405 1.00 96.44 123 ARG A O 1
ATOM 962 N N . VAL A 1 124 ? -0.119 -0.778 7.012 1.00 96.44 124 VAL A N 1
ATOM 963 C CA . VAL A 1 124 ? 0.922 -1.806 6.865 1.00 96.44 124 VAL A CA 1
ATOM 964 C C . VAL A 1 124 ? 0.366 -3.193 7.179 1.00 96.44 124 VAL A C 1
ATOM 966 O O . VAL A 1 124 ? 0.633 -4.130 6.437 1.00 96.44 124 VAL A O 1
ATOM 969 N N . VAL A 1 125 ? -0.421 -3.338 8.247 1.00 95.50 125 VAL A N 1
ATOM 970 C CA . VAL A 1 125 ? -0.962 -4.642 8.653 1.00 95.50 125 VAL A CA 1
ATOM 971 C C . VAL A 1 125 ? -1.987 -5.176 7.658 1.00 95.50 125 VAL A C 1
ATOM 973 O O . VAL A 1 125 ? -1.932 -6.358 7.332 1.00 95.50 125 VAL A O 1
ATOM 976 N N . THR A 1 126 ? -2.882 -4.326 7.152 1.00 96.62 126 THR A N 1
ATOM 977 C CA . THR A 1 126 ? -3.886 -4.723 6.146 1.00 96.62 126 THR A CA 1
ATOM 978 C C . THR A 1 126 ? -3.264 -5.006 4.780 1.00 96.62 126 THR A C 1
ATOM 980 O O . THR A 1 126 ? -3.719 -5.903 4.078 1.00 96.62 126 THR A O 1
ATOM 983 N N . PHE A 1 127 ? -2.185 -4.308 4.422 1.00 97.94 127 PHE A N 1
ATOM 984 C CA . PHE A 1 127 ? -1.451 -4.556 3.183 1.00 97.94 127 PHE A CA 1
ATOM 985 C C . PHE A 1 127 ? -0.486 -5.752 3.263 1.00 97.94 127 PHE A C 1
ATOM 987 O O . PHE A 1 127 ? -0.111 -6.311 2.234 1.00 97.94 127 PHE A O 1
ATOM 994 N N . TRP A 1 128 ? -0.083 -6.189 4.460 1.00 97.50 128 TRP A N 1
ATOM 995 C CA .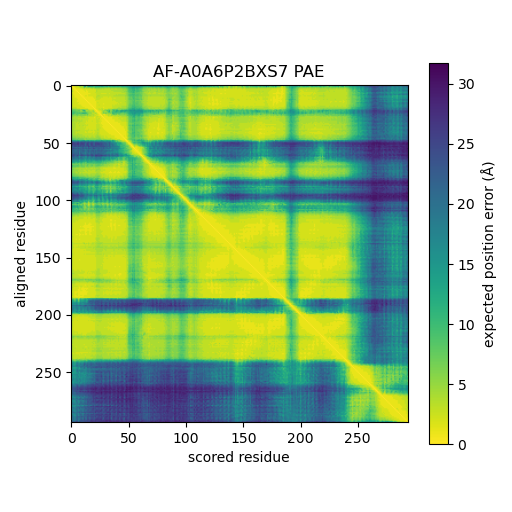 TRP A 1 128 ? 0.941 -7.230 4.622 1.00 97.50 128 TRP A CA 1
ATOM 996 C C . TRP A 1 128 ? 0.676 -8.531 3.838 1.00 97.50 128 TRP A C 1
ATOM 998 O O . TRP A 1 128 ? 1.606 -9.015 3.195 1.00 97.50 128 TRP A O 1
ATOM 1008 N N . PRO A 1 129 ? -0.554 -9.088 3.804 1.00 97.75 129 PRO A N 1
ATOM 1009 C CA . PRO A 1 129 ? -0.835 -10.301 3.029 1.00 97.75 129 PRO A CA 1
ATOM 1010 C C . PRO A 1 129 ? -0.587 -10.134 1.521 1.00 97.75 129 PRO A C 1
ATOM 1012 O O . PRO A 1 129 ? -0.091 -11.050 0.871 1.00 97.75 129 PRO A O 1
ATOM 1015 N N . TYR A 1 130 ? -0.878 -8.951 0.972 1.00 98.31 130 TYR A N 1
ATOM 1016 C CA . TYR A 1 130 ? -0.625 -8.620 -0.433 1.00 98.31 130 TYR A CA 1
ATOM 1017 C C . TYR A 1 130 ? 0.869 -8.580 -0.736 1.00 98.31 130 TYR A C 1
ATOM 1019 O O . TYR A 1 130 ? 1.322 -9.116 -1.746 1.00 98.31 130 TYR A O 1
ATOM 1027 N N . ARG A 1 131 ? 1.631 -7.957 0.166 1.00 97.44 131 ARG A N 1
ATOM 1028 C CA . ARG A 1 131 ? 3.088 -7.878 0.089 1.00 97.44 131 ARG A CA 1
ATOM 1029 C C . ARG A 1 131 ? 3.728 -9.267 0.097 1.00 97.44 131 ARG A C 1
ATOM 1031 O O . ARG A 1 131 ? 4.551 -9.543 -0.769 1.00 97.44 131 ARG A O 1
ATOM 1038 N N . GLU A 1 132 ? 3.357 -10.124 1.049 1.00 97.56 132 GLU A N 1
ATOM 1039 C CA . GLU A 1 132 ? 3.882 -11.497 1.143 1.00 97.56 132 GLU A CA 1
ATOM 1040 C C . GLU A 1 132 ? 3.535 -12.308 -0.109 1.00 97.56 132 GLU A C 1
ATOM 1042 O O . GLU A 1 132 ? 4.425 -12.907 -0.704 1.00 97.56 132 GLU A O 1
ATOM 1047 N N . GLY A 1 133 ? 2.286 -12.236 -0.585 1.00 97.69 133 GLY A N 1
ATOM 1048 C CA . GLY A 1 133 ? 1.876 -12.942 -1.801 1.00 97.69 133 GLY A CA 1
ATOM 1049 C C . GLY A 1 133 ? 2.674 -12.526 -3.042 1.00 97.69 133 GLY A C 1
ATOM 1050 O O . GLY A 1 133 ? 3.038 -13.372 -3.855 1.00 97.69 133 GLY A O 1
ATOM 1051 N N . VAL A 1 134 ? 3.010 -11.238 -3.182 1.00 96.94 134 VAL A N 1
ATOM 1052 C CA . VAL A 1 134 ? 3.893 -10.776 -4.268 1.00 96.94 134 VAL A CA 1
ATOM 1053 C C . VAL A 1 134 ? 5.305 -11.321 -4.107 1.00 96.94 134 VAL A C 1
ATOM 1055 O O . VAL A 1 134 ? 5.874 -11.771 -5.096 1.00 96.94 134 VAL A O 1
ATOM 1058 N N . ILE A 1 135 ? 5.867 -11.291 -2.896 1.00 95.62 135 ILE A N 1
ATOM 1059 C CA . ILE A 1 135 ? 7.218 -11.805 -2.631 1.00 95.62 135 ILE A CA 1
ATOM 1060 C C . ILE A 1 135 ? 7.293 -13.298 -2.962 1.00 95.62 135 ILE A C 1
ATOM 1062 O O . ILE A 1 135 ? 8.222 -13.713 -3.646 1.00 95.62 135 ILE A O 1
ATOM 1066 N N . GLU A 1 136 ? 6.315 -14.091 -2.522 1.00 96.31 136 GLU A N 1
ATOM 1067 C CA . GLU A 1 136 ? 6.257 -15.532 -2.786 1.00 96.31 136 GLU A CA 1
ATOM 1068 C C . GLU A 1 136 ? 6.177 -15.840 -4.283 1.00 96.31 136 GLU A C 1
ATOM 1070 O O . GLU A 1 136 ? 6.941 -16.661 -4.786 1.00 96.31 136 GLU A O 1
ATOM 1075 N N . VAL A 1 137 ? 5.287 -15.157 -5.010 1.00 96.25 137 VAL A N 1
ATOM 1076 C CA . VAL A 1 137 ? 5.137 -15.339 -6.460 1.00 96.25 137 VAL A CA 1
ATOM 1077 C C . VAL A 1 137 ? 6.402 -14.895 -7.190 1.00 96.25 137 VAL A C 1
ATOM 1079 O O . VAL A 1 137 ? 6.921 -15.622 -8.029 1.00 96.25 137 VAL A O 1
ATOM 1082 N N . ALA A 1 138 ? 6.924 -13.712 -6.884 1.00 94.12 138 ALA A N 1
ATOM 1083 C CA . ALA A 1 138 ? 8.056 -13.162 -7.614 1.00 94.12 138 ALA A CA 1
ATOM 1084 C C . ALA A 1 138 ? 9.349 -13.969 -7.400 1.00 94.12 138 ALA A C 1
ATOM 1086 O O . ALA A 1 138 ? 10.140 -14.098 -8.334 1.00 94.12 138 ALA A O 1
ATOM 1087 N N . ASP A 1 139 ? 9.525 -14.552 -6.209 1.00 90.62 139 ASP A N 1
ATOM 1088 C CA . ASP A 1 139 ? 10.612 -15.486 -5.888 1.00 90.62 139 ASP A CA 1
ATOM 1089 C C . ASP A 1 139 ? 10.425 -16.840 -6.595 1.00 90.62 139 ASP A C 1
ATOM 1091 O O . ASP A 1 139 ? 11.371 -17.375 -7.157 1.00 90.62 139 ASP A O 1
ATOM 1095 N N . ALA A 1 140 ? 9.197 -17.369 -6.651 1.00 95.00 140 ALA A N 1
ATOM 1096 C CA . ALA A 1 140 ? 8.911 -18.645 -7.314 1.00 95.00 140 ALA A CA 1
ATOM 1097 C C . ALA A 1 140 ? 9.077 -18.612 -8.846 1.00 95.00 140 ALA A C 1
ATOM 1099 O O . ALA A 1 140 ? 9.291 -19.658 -9.458 1.00 95.00 140 ALA A O 1
ATOM 1100 N N . PHE A 1 141 ? 8.947 -17.435 -9.467 1.00 95.50 141 PHE A N 1
ATOM 1101 C CA . PHE A 1 141 ? 9.024 -17.254 -10.922 1.00 95.50 141 PHE A CA 1
ATOM 1102 C C . PHE A 1 141 ? 10.282 -16.503 -11.389 1.00 95.50 141 PHE A C 1
ATOM 1104 O O . PHE A 1 141 ? 10.321 -16.085 -12.545 1.00 95.50 141 PHE A O 1
ATOM 1111 N N . ASP A 1 142 ? 11.283 -16.307 -10.519 1.00 92.12 142 ASP A N 1
ATOM 1112 C CA . ASP A 1 142 ? 12.535 -15.596 -10.834 1.00 92.12 142 ASP A CA 1
ATOM 1113 C C . ASP A 1 142 ? 12.310 -14.247 -11.551 1.00 92.12 142 ASP A C 1
ATOM 1115 O O . ASP A 1 142 ? 12.992 -13.890 -12.516 1.00 92.12 142 ASP A O 1
ATOM 1119 N N . MET A 1 143 ? 11.314 -13.483 -11.093 1.00 94.31 143 MET A N 1
ATOM 1120 C CA . MET A 1 143 ? 10.904 -12.245 -11.757 1.00 94.31 143 MET A CA 1
ATOM 1121 C C . MET A 1 143 ? 12.038 -11.210 -11.787 1.00 94.31 143 MET A C 1
ATOM 1123 O O . MET A 1 143 ? 12.768 -11.010 -10.812 1.00 94.31 143 MET A O 1
ATOM 1127 N N . SER A 1 144 ? 12.133 -10.462 -12.884 1.00 91.69 144 SER A N 1
ATOM 1128 C CA . SER A 1 144 ? 12.999 -9.284 -12.986 1.00 91.69 144 SER A CA 1
ATOM 1129 C C . SER A 1 144 ? 12.517 -8.146 -12.076 1.00 91.69 144 SER A C 1
ATOM 1131 O O . SER A 1 144 ? 11.344 -8.067 -11.721 1.00 91.69 144 SER A O 1
ATOM 1133 N N . ARG A 1 145 ? 13.382 -7.180 -11.738 1.00 91.50 145 ARG A N 1
ATOM 1134 C CA . ARG A 1 145 ? 13.002 -6.031 -10.882 1.00 91.50 145 ARG A CA 1
ATOM 1135 C C . ARG A 1 145 ? 11.811 -5.229 -11.415 1.00 91.50 145 ARG A C 1
ATOM 1137 O O . ARG A 1 145 ? 10.973 -4.784 -10.634 1.00 91.50 145 ARG A O 1
ATOM 1144 N N . ALA A 1 146 ? 11.710 -5.076 -12.735 1.00 92.81 146 ALA A N 1
ATOM 1145 C CA . ALA A 1 146 ? 10.565 -4.426 -13.367 1.00 92.81 146 ALA A CA 1
ATOM 1146 C C . ALA A 1 146 ? 9.264 -5.223 -13.159 1.00 92.81 146 ALA A C 1
ATOM 1148 O O . ALA A 1 146 ? 8.210 -4.634 -12.918 1.00 92.81 146 ALA A O 1
ATOM 1149 N N . GLU A 1 147 ? 9.334 -6.555 -13.217 1.00 94.62 147 GLU A N 1
ATOM 1150 C CA . GLU A 1 147 ? 8.199 -7.439 -12.935 1.00 94.62 147 GLU A CA 1
ATOM 1151 C C . GLU A 1 147 ? 7.836 -7.439 -11.447 1.00 94.62 147 GLU A C 1
ATOM 1153 O O . GLU A 1 147 ? 6.652 -7.336 -11.133 1.00 94.62 147 GLU A O 1
ATOM 1158 N N . TRP A 1 148 ? 8.825 -7.428 -10.542 1.00 94.81 148 TRP A N 1
ATOM 1159 C CA . TRP A 1 148 ? 8.614 -7.234 -9.101 1.00 94.81 148 TRP A CA 1
ATOM 1160 C C . TRP A 1 148 ? 7.856 -5.936 -8.818 1.00 94.81 148 TRP A C 1
ATOM 1162 O O . TRP A 1 148 ? 6.823 -5.962 -8.152 1.00 94.81 148 TRP A O 1
ATOM 1172 N N . ALA A 1 149 ? 8.326 -4.802 -9.350 1.00 96.38 149 ALA A N 1
ATOM 1173 C CA . ALA A 1 149 ? 7.676 -3.508 -9.149 1.00 96.38 149 ALA A CA 1
ATOM 1174 C C . ALA A 1 149 ? 6.245 -3.499 -9.700 1.00 96.38 149 ALA A C 1
ATOM 1176 O O . ALA A 1 149 ? 5.323 -3.050 -9.022 1.00 96.38 149 ALA A O 1
ATOM 1177 N N . ALA A 1 150 ? 6.033 -4.040 -10.902 1.00 96.62 150 ALA A N 1
ATOM 1178 C CA . ALA A 1 150 ? 4.706 -4.113 -11.504 1.00 96.62 150 ALA A CA 1
ATOM 1179 C C . ALA A 1 150 ? 3.748 -5.013 -10.700 1.00 96.62 150 ALA A C 1
ATOM 1181 O O . ALA A 1 150 ? 2.599 -4.632 -10.467 1.00 96.62 150 ALA A O 1
ATOM 1182 N N . ALA A 1 151 ? 4.207 -6.185 -10.250 1.00 97.25 151 ALA A N 1
ATOM 1183 C CA . ALA A 1 151 ? 3.423 -7.090 -9.413 1.00 97.25 151 ALA A CA 1
ATOM 1184 C C . ALA A 1 151 ? 3.076 -6.446 -8.062 1.00 97.25 151 ALA A C 1
ATOM 1186 O O . ALA A 1 151 ? 1.921 -6.493 -7.634 1.00 97.25 151 ALA A O 1
ATOM 1187 N N . TYR A 1 152 ? 4.043 -5.769 -7.440 1.00 98.06 152 TYR A N 1
ATOM 1188 C CA . TYR A 1 152 ? 3.856 -5.058 -6.181 1.00 98.06 152 TYR A CA 1
ATOM 1189 C C . TYR A 1 152 ? 2.847 -3.911 -6.317 1.00 98.06 152 TYR A C 1
ATOM 1191 O O . TYR A 1 152 ? 1.912 -3.814 -5.525 1.00 98.06 152 TYR A O 1
ATOM 1199 N N . LEU A 1 153 ? 2.977 -3.064 -7.343 1.00 98.25 153 LEU A N 1
ATOM 1200 C CA . LEU A 1 153 ? 2.047 -1.958 -7.599 1.00 98.25 153 LEU A CA 1
ATOM 1201 C C . LEU A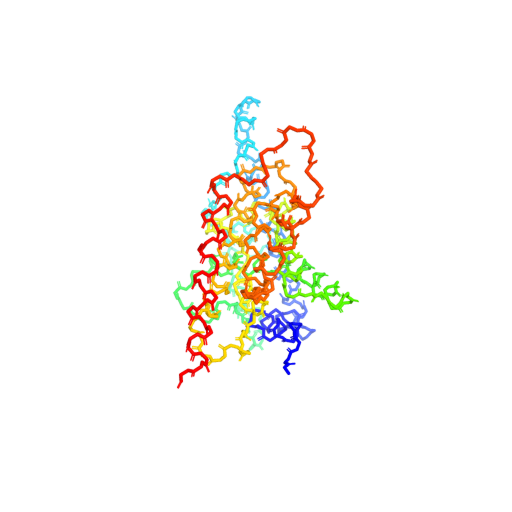 1 153 ? 0.632 -2.455 -7.916 1.00 98.25 153 LEU A C 1
ATOM 1203 O O . LEU A 1 153 ? -0.348 -1.859 -7.475 1.00 98.25 153 LEU A O 1
ATOM 1207 N N . ARG A 1 154 ? 0.499 -3.590 -8.611 1.00 98.19 154 ARG A N 1
ATOM 1208 C CA . ARG A 1 154 ? -0.805 -4.238 -8.806 1.00 98.19 154 ARG A CA 1
ATOM 1209 C C . ARG A 1 154 ? -1.418 -4.701 -7.487 1.00 98.19 154 ARG A C 1
ATOM 1211 O O . ARG A 1 154 ? -2.620 -4.538 -7.291 1.00 98.19 154 ARG A O 1
ATOM 1218 N N . ALA A 1 155 ? -0.619 -5.287 -6.601 1.00 98.38 155 ALA A N 1
ATOM 1219 C CA . ALA A 1 155 ? -1.084 -5.727 -5.291 1.00 98.38 155 ALA A CA 1
ATOM 1220 C C . ALA A 1 155 ? -1.468 -4.536 -4.399 1.00 98.38 155 ALA A C 1
ATOM 1222 O O . ALA A 1 155 ? -2.483 -4.586 -3.710 1.00 98.38 155 ALA A O 1
ATOM 1223 N N . LEU A 1 156 ? -0.724 -3.430 -4.486 1.00 98.62 156 LEU A N 1
ATOM 1224 C CA . LEU A 1 156 ? -1.071 -2.160 -3.849 1.00 98.62 156 LEU A CA 1
ATOM 1225 C C . LEU A 1 156 ? -2.408 -1.610 -4.359 1.00 98.62 156 LEU A C 1
ATOM 1227 O O . LEU A 1 156 ? -3.240 -1.189 -3.558 1.00 98.62 156 LEU A O 1
ATOM 1231 N N . ALA A 1 157 ? -2.646 -1.657 -5.672 1.00 98.31 157 ALA A N 1
ATOM 1232 C CA . ALA A 1 157 ? -3.922 -1.259 -6.257 1.00 98.31 157 ALA A CA 1
ATOM 1233 C C . ALA A 1 157 ? -5.084 -2.147 -5.778 1.00 98.31 157 ALA A C 1
ATOM 1235 O O . ALA A 1 157 ? -6.177 -1.647 -5.521 1.00 98.31 157 ALA A O 1
ATOM 1236 N N . ALA A 1 158 ? -4.850 -3.458 -5.636 1.00 98.19 158 ALA A N 1
ATOM 1237 C CA . ALA A 1 158 ? -5.840 -4.399 -5.114 1.00 98.19 158 ALA A CA 1
ATOM 1238 C C . ALA A 1 158 ? -6.191 -4.095 -3.652 1.00 98.19 158 ALA A C 1
ATOM 1240 O O . ALA A 1 158 ? -7.367 -3.927 -3.337 1.00 98.19 158 ALA A O 1
ATOM 1241 N N . TRP A 1 159 ? -5.181 -3.899 -2.799 1.00 98.31 159 TRP A N 1
ATOM 1242 C CA . TRP A 1 159 ? -5.385 -3.462 -1.418 1.00 98.31 159 TRP A CA 1
ATOM 1243 C C . TRP A 1 159 ? -6.152 -2.142 -1.342 1.00 98.31 159 TRP A C 1
ATOM 1245 O O . TRP A 1 159 ? -7.137 -2.045 -0.618 1.00 98.31 159 TRP A O 1
ATOM 1255 N N . ALA A 1 160 ? -5.760 -1.133 -2.125 1.00 97.12 160 ALA A N 1
ATOM 1256 C CA . ALA A 1 160 ? -6.443 0.158 -2.122 1.00 97.12 160 ALA A CA 1
ATOM 1257 C C . ALA A 1 160 ? -7.909 0.040 -2.572 1.00 97.12 160 ALA A C 1
ATOM 1259 O O . ALA A 1 160 ? -8.746 0.815 -2.119 1.00 97.12 160 ALA A O 1
ATOM 1260 N N . ALA A 1 161 ? -8.237 -0.921 -3.442 1.00 95.62 161 ALA A N 1
ATOM 1261 C CA . ALA A 1 161 ? -9.604 -1.160 -3.890 1.00 95.62 161 ALA A CA 1
ATOM 1262 C C . ALA A 1 161 ? -10.454 -1.861 -2.815 1.00 95.62 161 ALA A C 1
ATOM 1264 O O . ALA A 1 161 ? -11.624 -1.506 -2.649 1.00 95.62 161 ALA A O 1
ATOM 1265 N N . GLU A 1 162 ? -9.877 -2.820 -2.083 1.00 95.75 162 GLU A N 1
ATOM 1266 C CA . GLU A 1 162 ? -10.554 -3.578 -1.018 1.00 95.75 162 GLU A CA 1
ATOM 1267 C C . GLU A 1 162 ? -10.666 -2.810 0.309 1.00 95.75 162 GLU A C 1
ATOM 1269 O O . GLU A 1 162 ? -11.684 -2.906 0.997 1.00 95.75 162 GLU A O 1
ATOM 1274 N N . ASP A 1 163 ? -9.648 -2.023 0.657 1.00 95.81 163 ASP A N 1
ATOM 1275 C CA . ASP A 1 163 ? -9.539 -1.212 1.876 1.00 95.81 163 ASP A CA 1
ATOM 1276 C C . ASP A 1 163 ? -9.653 0.294 1.561 1.00 95.81 163 ASP A C 1
ATOM 1278 O O . ASP A 1 163 ? -8.983 1.146 2.158 1.00 95.81 163 ASP A O 1
ATOM 1282 N N . ARG A 1 164 ? -10.536 0.643 0.613 1.00 94.25 164 ARG A N 1
ATOM 1283 C CA . ARG A 1 164 ? -10.683 2.006 0.071 1.00 94.25 164 ARG A CA 1
ATOM 1284 C C . ARG A 1 164 ? -10.798 3.099 1.139 1.00 94.25 164 ARG A C 1
ATOM 1286 O O . ARG A 1 164 ? -10.046 4.072 1.076 1.00 94.25 164 ARG A O 1
ATOM 1293 N N . PRO A 1 165 ? -11.665 2.968 2.165 1.00 93.88 165 PRO A N 1
ATOM 1294 C CA . PRO A 1 165 ? -11.770 3.982 3.215 1.00 93.88 165 PRO A CA 1
ATOM 1295 C C . PRO A 1 165 ? -10.476 4.191 4.013 1.00 93.88 165 PRO A C 1
ATOM 1297 O O . PRO A 1 165 ? -10.169 5.315 4.414 1.00 93.88 165 PRO A O 1
ATOM 1300 N N . LEU A 1 166 ? -9.680 3.140 4.219 1.00 95.38 166 LEU A N 1
ATOM 1301 C CA . LEU A 1 166 ? -8.399 3.245 4.917 1.00 95.38 166 LEU A CA 1
ATOM 1302 C C . LEU A 1 166 ? -7.327 3.916 4.041 1.00 95.38 166 LEU A C 1
ATOM 1304 O O . LEU A 1 166 ? -6.550 4.745 4.537 1.00 95.38 166 LEU A O 1
ATOM 1308 N N . ALA A 1 167 ? -7.315 3.610 2.741 1.00 95.44 167 ALA A N 1
ATOM 1309 C CA . ALA A 1 167 ? -6.460 4.272 1.754 1.00 95.44 167 ALA A CA 1
ATOM 1310 C C . ALA A 1 167 ? -6.817 5.764 1.580 1.00 95.44 167 ALA A C 1
ATOM 1312 O O . ALA A 1 167 ? -5.920 6.602 1.481 1.00 95.44 167 ALA A O 1
ATOM 1313 N N . ALA A 1 168 ? -8.108 6.113 1.637 1.00 93.94 168 ALA A N 1
ATOM 1314 C CA . ALA A 1 168 ? -8.621 7.483 1.522 1.00 93.94 168 ALA A CA 1
ATOM 1315 C C . ALA A 1 168 ? -8.495 8.330 2.806 1.00 93.94 168 ALA A C 1
ATOM 1317 O O . ALA A 1 168 ? -8.706 9.548 2.774 1.00 93.94 168 ALA A O 1
ATOM 1318 N N . TYR A 1 169 ? -8.186 7.719 3.955 1.00 93.25 169 TYR A N 1
ATOM 1319 C CA . TYR A 1 169 ? -8.060 8.444 5.221 1.00 93.25 169 TYR A CA 1
ATOM 1320 C C . TYR A 1 169 ? -6.885 9.429 5.190 1.00 93.25 169 TYR A C 1
ATOM 1322 O O . TYR A 1 169 ? -5.804 9.076 4.743 1.00 93.25 169 TYR A O 1
ATOM 1330 N N . ARG A 1 170 ? -7.032 10.663 5.684 1.00 89.75 170 ARG A N 1
ATOM 1331 C CA . ARG A 1 170 ? -5.963 11.673 5.578 1.00 89.75 170 ARG A CA 1
ATOM 1332 C C . ARG A 1 170 ? -4.750 11.406 6.496 1.00 89.75 170 ARG A C 1
ATOM 1334 O O . ARG A 1 170 ? -4.944 11.228 7.702 1.00 89.75 170 ARG A O 1
ATOM 1341 N N . PRO A 1 171 ? -3.506 11.491 5.974 1.00 88.94 171 PRO A N 1
ATOM 1342 C CA . PRO A 1 171 ? -3.153 11.702 4.562 1.00 88.94 171 PRO A CA 1
ATOM 1343 C C . PRO A 1 171 ? -3.446 10.452 3.719 1.00 88.94 171 PRO A C 1
ATOM 1345 O O . PRO A 1 171 ? -3.060 9.345 4.100 1.00 88.94 171 PRO A O 1
ATOM 1348 N N . ALA A 1 172 ? -4.155 10.629 2.600 1.00 90.75 172 ALA A N 1
ATOM 1349 C CA . ALA A 1 172 ? -4.476 9.529 1.693 1.00 90.75 172 ALA A CA 1
ATOM 1350 C C . ALA A 1 172 ? -3.200 9.037 1.006 1.00 90.75 172 ALA A C 1
ATOM 1352 O O . ALA A 1 172 ? -2.299 9.838 0.765 1.00 90.75 172 ALA A O 1
ATOM 1353 N N . GLY A 1 173 ? -3.127 7.743 0.705 1.00 93.62 173 GLY A N 1
ATOM 1354 C CA . GLY A 1 173 ? -1.962 7.174 0.034 1.00 93.62 173 GLY A CA 1
ATOM 1355 C C . GLY A 1 173 ? -1.601 5.762 0.497 1.00 93.62 173 GLY A C 1
ATOM 1356 O O . GLY A 1 173 ? -2.341 5.143 1.274 1.00 93.62 173 GLY A O 1
ATOM 1357 N N . PRO A 1 174 ? -0.464 5.248 0.012 1.00 96.56 174 PRO A N 1
ATOM 1358 C CA . PRO A 1 174 ? -0.009 3.900 0.269 1.00 96.56 174 PRO A CA 1
ATOM 1359 C C . PRO A 1 174 ? 0.408 3.692 1.736 1.00 96.56 174 PRO A C 1
ATOM 1361 O O . PRO A 1 174 ? 0.605 4.644 2.504 1.00 96.56 174 PRO A O 1
ATOM 1364 N N . PRO A 1 175 ? 0.552 2.427 2.159 1.00 97.00 175 PRO A N 1
ATOM 1365 C CA . PRO A 1 175 ? 1.214 2.075 3.408 1.00 97.00 175 PRO A CA 1
ATOM 1366 C C . PRO A 1 175 ? 2.667 2.567 3.441 1.00 97.00 175 PRO A C 1
ATOM 1368 O O . PRO A 1 175 ? 3.366 2.549 2.432 1.00 97.00 175 PRO A O 1
ATOM 1371 N N . ALA A 1 176 ? 3.166 2.922 4.628 1.00 91.81 176 ALA A N 1
ATOM 1372 C CA . ALA A 1 176 ? 4.526 3.451 4.785 1.00 91.81 176 ALA A CA 1
ATOM 1373 C C . ALA A 1 176 ? 5.640 2.468 4.362 1.00 91.81 176 ALA A C 1
ATOM 1375 O O . ALA A 1 176 ? 6.734 2.907 4.017 1.00 91.81 176 ALA A O 1
ATOM 1376 N N . CYS A 1 177 ? 5.373 1.152 4.350 1.00 95.50 177 CYS A N 1
ATOM 1377 C CA . CYS A 1 177 ? 6.340 0.165 3.857 1.00 95.50 177 CYS A CA 1
ATOM 1378 C C . CYS A 1 177 ? 6.619 0.285 2.359 1.00 95.50 177 CYS A C 1
ATOM 1380 O O . CYS A 1 177 ? 7.681 -0.145 1.925 1.00 95.50 177 CYS A O 1
ATOM 1382 N N . VAL A 1 178 ? 5.706 0.869 1.576 1.00 96.81 178 VAL A N 1
ATOM 1383 C CA . VAL A 1 178 ? 5.837 0.928 0.116 1.00 96.81 178 VAL A CA 1
ATOM 1384 C C . VAL A 1 178 ? 7.059 1.741 -0.296 1.00 96.81 178 VAL A C 1
ATOM 1386 O O . VAL A 1 178 ? 7.773 1.317 -1.192 1.00 96.81 178 VAL A O 1
ATOM 1389 N N . LEU A 1 179 ? 7.371 2.846 0.386 1.00 94.25 179 LEU A N 1
ATOM 1390 C CA . LEU A 1 179 ? 8.581 3.626 0.097 1.00 94.25 179 LEU A CA 1
ATOM 1391 C C . LEU A 1 179 ? 9.862 2.801 0.319 1.00 94.25 179 LEU A C 1
ATOM 1393 O O . LEU A 1 179 ? 10.759 2.788 -0.527 1.00 94.25 179 LEU A O 1
ATOM 1397 N N . GLU A 1 180 ? 9.944 2.100 1.454 1.00 94.19 180 GLU A N 1
ATOM 1398 C CA . GLU A 1 180 ? 11.087 1.237 1.782 1.00 94.19 180 GLU A CA 1
ATOM 1399 C C . GLU A 1 180 ? 11.212 0.089 0.772 1.00 94.19 180 GLU A C 1
ATOM 1401 O O . GLU A 1 180 ? 12.308 -0.203 0.292 1.00 94.19 180 GLU A O 1
ATOM 1406 N N . ASP A 1 181 ? 10.085 -0.520 0.405 1.00 96.25 181 ASP A N 1
ATOM 1407 C CA . ASP A 1 181 ? 10.039 -1.636 -0.529 1.00 96.25 181 ASP A CA 1
ATOM 1408 C C . ASP A 1 181 ? 10.341 -1.196 -1.971 1.00 96.25 181 ASP A C 1
ATOM 1410 O O . ASP A 1 181 ? 11.086 -1.880 -2.662 1.00 96.25 181 ASP A O 1
ATOM 1414 N N . MET A 1 182 ? 9.860 -0.034 -2.425 1.00 96.06 182 MET A N 1
ATOM 1415 C CA . MET A 1 182 ? 10.198 0.522 -3.745 1.00 96.06 182 MET A CA 1
ATOM 1416 C C . MET A 1 182 ? 11.680 0.872 -3.847 1.00 96.06 182 MET A C 1
ATOM 1418 O O . MET A 1 182 ? 12.304 0.640 -4.883 1.00 96.06 182 MET A O 1
ATOM 1422 N N . THR A 1 183 ? 12.270 1.359 -2.755 1.00 93.00 183 THR A N 1
ATOM 1423 C CA . THR A 1 183 ? 13.716 1.585 -2.670 1.00 93.00 183 THR A CA 1
ATOM 1424 C C . THR A 1 183 ? 14.487 0.265 -2.758 1.00 93.00 183 THR A C 1
ATOM 1426 O O . THR A 1 183 ? 15.484 0.185 -3.474 1.00 93.00 183 THR A O 1
ATOM 1429 N N . ALA A 1 184 ? 14.012 -0.791 -2.090 1.00 93.00 184 ALA A N 1
ATOM 1430 C CA . ALA A 1 184 ? 14.603 -2.126 -2.178 1.00 93.00 184 ALA A CA 1
ATOM 1431 C C . ALA A 1 184 ? 14.426 -2.768 -3.571 1.00 93.00 184 ALA A C 1
ATOM 1433 O O . ALA A 1 184 ? 15.359 -3.372 -4.085 1.00 93.00 184 ALA A O 1
ATOM 1434 N N . ILE A 1 185 ? 13.269 -2.598 -4.222 1.00 93.69 185 ILE A N 1
ATOM 1435 C CA . ILE A 1 185 ? 12.976 -3.165 -5.551 1.00 93.69 185 ILE A CA 1
ATOM 1436 C C . ILE A 1 185 ? 13.754 -2.451 -6.653 1.00 93.69 185 ILE A C 1
ATOM 1438 O O . ILE A 1 185 ? 14.343 -3.119 -7.503 1.00 93.69 185 ILE A O 1
ATOM 1442 N N . ALA A 1 186 ? 13.809 -1.113 -6.634 1.00 91.38 186 ALA A N 1
ATOM 1443 C CA . ALA A 1 186 ? 14.772 -0.381 -7.461 1.00 91.38 186 ALA A CA 1
ATOM 1444 C C . ALA A 1 186 ? 16.185 -0.911 -7.197 1.00 91.38 186 ALA A C 1
ATOM 1446 O O . ALA A 1 186 ? 16.989 -1.058 -8.122 1.00 91.38 186 ALA A O 1
ATOM 1447 N N . GLY A 1 187 ? 16.403 -1.256 -5.923 1.00 81.19 187 GLY A N 1
ATOM 1448 C CA . GLY A 1 187 ? 17.614 -1.679 -5.261 1.00 81.19 187 GLY A CA 1
ATOM 1449 C C . GLY A 1 187 ? 18.734 -0.685 -5.464 1.00 81.19 187 GLY A C 1
ATOM 1450 O O . GLY A 1 187 ? 18.675 0.235 -6.281 1.00 81.19 187 GLY A O 1
ATOM 1451 N N . GLY A 1 188 ? 19.815 -0.874 -4.721 1.00 61.31 188 GLY A N 1
ATOM 1452 C CA . GLY A 1 188 ? 21.042 -0.200 -5.091 1.00 61.31 188 GLY A CA 1
ATOM 1453 C C . GLY A 1 188 ? 21.410 -0.696 -6.485 1.00 61.31 188 GLY A C 1
ATOM 1454 O O . GLY A 1 188 ? 21.954 -1.792 -6.601 1.00 61.31 188 GLY A O 1
ATOM 1455 N N . CYS A 1 189 ? 21.117 0.067 -7.539 1.00 49.19 189 CYS A N 1
ATOM 1456 C CA . CYS A 1 189 ? 21.700 -0.061 -8.875 1.00 49.19 189 CYS A CA 1
ATOM 1457 C C . CYS A 1 189 ? 23.216 0.216 -8.782 1.00 49.19 189 CYS A C 1
ATOM 1459 O O . CYS A 1 189 ? 23.776 1.076 -9.442 1.00 49.19 189 CYS A O 1
ATOM 1461 N N . THR A 1 190 ? 23.892 -0.521 -7.906 1.00 46.41 190 THR A N 1
ATOM 1462 C CA . THR A 1 190 ? 25.294 -0.424 -7.509 1.00 46.41 190 THR A CA 1
ATOM 1463 C C . THR A 1 190 ? 26.211 -0.972 -8.587 1.00 46.41 190 THR A C 1
ATOM 1465 O O . THR A 1 190 ? 27.405 -0.707 -8.553 1.00 46.41 190 THR A O 1
ATOM 1468 N N . ARG A 1 191 ? 25.673 -1.660 -9.605 1.00 43.84 191 ARG A N 1
ATOM 1469 C CA . ARG A 1 191 ? 26.441 -1.946 -10.823 1.00 43.84 191 ARG A CA 1
ATOM 1470 C C . ARG A 1 191 ? 26.789 -0.667 -11.599 1.00 43.84 191 ARG A C 1
ATOM 1472 O O . ARG A 1 191 ? 27.718 -0.686 -12.391 1.00 43.84 191 ARG A O 1
ATOM 1479 N N . TRP A 1 192 ? 26.108 0.441 -11.298 1.00 49.91 192 TRP A N 1
ATOM 1480 C CA . TRP A 1 192 ? 26.364 1.780 -11.824 1.00 49.91 192 TRP A CA 1
ATOM 1481 C C . TRP A 1 192 ? 26.919 2.696 -10.724 1.00 49.91 192 TRP A C 1
ATOM 1483 O O . TRP A 1 192 ? 26.445 3.816 -10.551 1.00 49.91 192 TRP A O 1
ATOM 1493 N N . ALA A 1 193 ? 27.904 2.211 -9.956 1.00 42.16 193 ALA A N 1
ATOM 1494 C CA . ALA A 1 193 ? 28.509 2.866 -8.783 1.00 42.16 193 ALA A CA 1
ATOM 1495 C C . ALA A 1 193 ? 29.141 4.263 -9.018 1.00 42.16 193 ALA A C 1
ATOM 1497 O O . ALA A 1 193 ? 29.836 4.767 -8.141 1.00 42.16 193 ALA A O 1
ATOM 1498 N N . GLY A 1 194 ? 28.900 4.905 -10.162 1.00 48.19 194 GLY A N 1
ATOM 1499 C CA . GLY A 1 194 ? 29.309 6.278 -10.454 1.00 48.19 194 GLY A CA 1
ATOM 1500 C C . GLY A 1 194 ? 28.162 7.256 -10.732 1.00 48.19 194 GLY A C 1
ATOM 1501 O O . GLY A 1 194 ? 28.438 8.441 -10.879 1.00 48.19 194 GLY A O 1
ATOM 1502 N N . SER A 1 195 ? 26.894 6.817 -10.814 1.00 48.31 195 SER A N 1
ATOM 1503 C CA . SER A 1 195 ? 25.793 7.711 -11.206 1.00 48.31 195 SER A CA 1
ATOM 1504 C C . SER A 1 195 ? 24.876 8.079 -10.027 1.00 48.31 195 SER A C 1
ATOM 1506 O O . SER A 1 195 ? 24.265 7.185 -9.436 1.00 48.31 195 SER A O 1
ATOM 1508 N N . PRO A 1 196 ? 24.694 9.377 -9.701 1.00 55.69 196 PRO A N 1
ATOM 1509 C CA . PRO A 1 196 ? 23.796 9.847 -8.636 1.00 55.69 196 PRO A CA 1
ATOM 1510 C C . PRO A 1 196 ? 22.302 9.529 -8.874 1.00 55.69 196 PRO A C 1
ATOM 1512 O O . PRO A 1 196 ? 21.461 9.822 -8.026 1.00 55.69 196 PRO A O 1
ATOM 1515 N N . ALA A 1 197 ? 21.951 8.906 -10.002 1.00 58.09 197 ALA A N 1
ATOM 1516 C CA . ALA A 1 197 ? 20.577 8.623 -10.411 1.00 58.09 197 ALA A CA 1
ATOM 1517 C C . ALA A 1 197 ? 19.856 7.533 -9.586 1.00 58.09 197 ALA A C 1
ATOM 1519 O O . ALA A 1 197 ? 18.627 7.461 -9.613 1.00 58.09 197 ALA A O 1
ATOM 1520 N N . THR A 1 198 ? 20.566 6.681 -8.837 1.00 58.84 198 THR A N 1
ATOM 1521 C CA . THR A 1 198 ? 19.949 5.504 -8.189 1.00 58.84 198 THR A CA 1
ATOM 1522 C C . THR A 1 198 ? 19.046 5.850 -7.007 1.00 58.84 198 THR A C 1
ATOM 1524 O O . THR A 1 198 ? 18.027 5.191 -6.813 1.00 58.84 198 THR A O 1
ATOM 1527 N N . ALA A 1 199 ? 19.374 6.899 -6.245 1.00 63.66 199 ALA A N 1
ATOM 1528 C CA . ALA A 1 199 ? 18.496 7.410 -5.188 1.00 63.66 199 ALA A CA 1
ATOM 1529 C C . ALA A 1 199 ? 17.165 7.930 -5.765 1.00 63.66 199 ALA A C 1
ATOM 1531 O O . ALA A 1 199 ? 16.117 7.772 -5.143 1.00 63.66 199 ALA A O 1
ATOM 1532 N N . GLY A 1 200 ? 17.192 8.454 -6.996 1.00 83.94 200 GLY A N 1
ATOM 1533 C CA . GLY A 1 200 ? 16.006 8.966 -7.675 1.00 83.94 200 GLY A CA 1
ATOM 1534 C C . GLY A 1 200 ? 15.021 7.880 -8.111 1.00 83.94 200 GLY A C 1
ATOM 1535 O O . GLY A 1 200 ? 13.825 8.141 -8.170 1.00 83.94 200 GLY A O 1
ATOM 1536 N N . HIS A 1 201 ? 15.467 6.652 -8.398 1.00 89.75 201 HIS A N 1
ATOM 1537 C CA . HIS A 1 201 ? 14.551 5.600 -8.859 1.00 89.75 201 HIS A CA 1
ATOM 1538 C C . HIS A 1 201 ? 13.589 5.125 -7.766 1.00 89.75 201 HIS A C 1
ATOM 1540 O O . HIS A 1 201 ? 12.405 4.965 -8.048 1.00 89.75 201 HIS A O 1
ATOM 1546 N N . GLY A 1 202 ? 14.064 4.945 -6.529 1.00 91.25 202 GLY A N 1
ATOM 1547 C CA . GLY A 1 202 ? 13.203 4.561 -5.404 1.00 91.25 202 GLY A CA 1
ATOM 1548 C C . GLY A 1 202 ? 12.136 5.618 -5.106 1.00 91.25 202 GLY A C 1
ATOM 1549 O O . GLY A 1 202 ? 10.960 5.289 -4.963 1.00 91.25 202 GLY A O 1
ATOM 1550 N N . GLU A 1 203 ? 12.527 6.895 -5.104 1.00 91.62 203 GLU A N 1
ATOM 1551 C CA . GLU A 1 203 ? 11.605 8.021 -4.921 1.00 91.62 203 GLU A CA 1
ATOM 1552 C C . GLU A 1 203 ? 10.586 8.109 -6.064 1.00 91.62 203 GLU A C 1
ATOM 1554 O O . GLU A 1 203 ? 9.385 8.176 -5.813 1.00 91.62 203 GLU A O 1
ATOM 1559 N N . ARG A 1 204 ? 11.033 8.002 -7.323 1.00 94.75 204 ARG A N 1
ATOM 1560 C CA . ARG A 1 204 ? 10.133 7.996 -8.487 1.00 94.75 204 ARG A CA 1
ATOM 1561 C C . ARG A 1 204 ? 9.154 6.825 -8.454 1.00 94.75 204 ARG A C 1
ATOM 1563 O O . ARG A 1 204 ? 7.978 7.030 -8.726 1.00 94.75 204 ARG A O 1
ATOM 1570 N N . LEU A 1 205 ? 9.592 5.619 -8.087 1.00 95.62 205 LEU A N 1
ATOM 1571 C CA . LEU A 1 205 ? 8.683 4.482 -7.912 1.00 95.62 205 LEU A CA 1
ATOM 1572 C C . LEU A 1 205 ? 7.673 4.713 -6.781 1.00 95.62 205 LEU A C 1
ATOM 1574 O O . LEU A 1 205 ? 6.525 4.297 -6.906 1.00 95.62 205 LEU A O 1
ATOM 1578 N N . SER A 1 206 ? 8.068 5.390 -5.699 1.00 94.75 206 SER A N 1
ATOM 1579 C CA . SER A 1 206 ? 7.136 5.772 -4.634 1.00 94.75 206 SER A CA 1
ATOM 1580 C C . SER A 1 206 ? 6.087 6.772 -5.125 1.00 94.75 206 SER A C 1
ATOM 1582 O O . SER A 1 206 ? 4.922 6.634 -4.767 1.00 94.75 206 SER A O 1
ATOM 1584 N N . VAL A 1 207 ? 6.466 7.728 -5.980 1.00 96.06 207 VAL A N 1
ATOM 1585 C CA . VAL A 1 207 ? 5.510 8.646 -6.626 1.00 96.06 207 VAL A CA 1
ATOM 1586 C C . VAL A 1 207 ? 4.527 7.871 -7.508 1.00 96.06 207 VAL A C 1
ATOM 1588 O O . VAL A 1 207 ? 3.322 8.076 -7.404 1.00 96.06 207 VAL A O 1
ATOM 1591 N N . LEU A 1 208 ? 5.005 6.909 -8.305 1.00 97.38 208 LEU A N 1
ATOM 1592 C CA . LEU A 1 208 ? 4.118 6.046 -9.099 1.00 97.38 208 LEU A CA 1
ATOM 1593 C C . LEU A 1 208 ? 3.194 5.195 -8.210 1.00 97.38 208 LEU A C 1
ATOM 1595 O O . LEU A 1 208 ? 2.050 4.929 -8.573 1.00 97.38 208 LEU A O 1
ATOM 1599 N N . ALA A 1 209 ? 3.655 4.775 -7.030 1.00 97.75 209 ALA A N 1
ATOM 1600 C CA . ALA A 1 209 ? 2.817 4.074 -6.063 1.00 97.75 209 ALA A CA 1
ATOM 1601 C C . ALA A 1 209 ? 1.695 4.965 -5.506 1.00 97.75 209 ALA A C 1
ATOM 1603 O O . ALA A 1 209 ? 0.557 4.502 -5.381 1.00 97.75 209 ALA A O 1
ATOM 1604 N N . ASP A 1 210 ? 1.991 6.238 -5.225 1.00 96.75 210 ASP A N 1
ATOM 1605 C CA . ASP A 1 210 ? 0.975 7.232 -4.874 1.00 96.75 210 ASP A CA 1
ATOM 1606 C C . ASP A 1 210 ? -0.041 7.394 -6.012 1.00 96.75 210 ASP A C 1
ATOM 1608 O O . ASP A 1 210 ? -1.245 7.314 -5.766 1.00 96.75 210 ASP A O 1
ATOM 1612 N N . GLU A 1 211 ? 0.415 7.542 -7.260 1.00 96.69 211 GLU A N 1
ATOM 1613 C CA . GLU A 1 211 ? -0.448 7.671 -8.444 1.00 96.69 211 GLU A CA 1
ATOM 1614 C C . GLU A 1 211 ? -1.379 6.468 -8.637 1.00 96.69 211 GLU A C 1
ATOM 1616 O O . GLU A 1 211 ? -2.561 6.639 -8.953 1.00 96.69 211 GLU A O 1
ATOM 1621 N N . VAL A 1 212 ? -0.889 5.249 -8.398 1.00 97.75 212 VAL A N 1
ATOM 1622 C CA . VAL A 1 212 ? -1.701 4.024 -8.448 1.00 97.75 212 VAL A CA 1
ATOM 1623 C C . VAL A 1 212 ? -2.806 4.058 -7.395 1.00 97.75 212 VAL A C 1
ATOM 1625 O O . VAL A 1 212 ? -3.968 3.799 -7.719 1.00 97.75 212 VAL A O 1
ATOM 1628 N N . VAL A 1 213 ? -2.481 4.410 -6.147 1.00 96.81 213 VAL A N 1
ATOM 1629 C CA . VAL A 1 213 ? -3.489 4.522 -5.082 1.00 96.81 213 VAL A CA 1
ATOM 1630 C C . VAL A 1 213 ? -4.494 5.622 -5.417 1.00 96.81 213 VAL A C 1
ATOM 1632 O O . VAL A 1 213 ? -5.696 5.380 -5.342 1.00 96.81 213 VAL A O 1
ATOM 1635 N N . GLN A 1 214 ? -4.038 6.799 -5.856 1.00 95.00 214 GLN A N 1
ATOM 1636 C CA . GLN A 1 214 ? -4.933 7.891 -6.248 1.00 95.00 214 GLN A CA 1
ATOM 1637 C C . GLN A 1 214 ? -5.838 7.500 -7.419 1.00 95.00 214 GLN A C 1
ATOM 1639 O O . GLN A 1 214 ? -7.021 7.815 -7.390 1.00 95.00 214 GLN A O 1
ATOM 1644 N N . SER A 1 215 ? -5.339 6.748 -8.402 1.00 94.81 215 SER A N 1
ATOM 1645 C CA . SER A 1 215 ? -6.161 6.237 -9.507 1.00 94.81 215 SER A CA 1
ATOM 1646 C C . SER A 1 215 ? -7.320 5.373 -8.991 1.00 94.81 215 SER A C 1
ATOM 1648 O O . SER A 1 215 ? -8.457 5.546 -9.421 1.00 94.81 215 SER A O 1
ATOM 1650 N N . VAL A 1 216 ? -7.060 4.501 -8.008 1.00 95.06 216 VAL A N 1
ATOM 1651 C CA . VAL A 1 216 ? -8.081 3.649 -7.362 1.00 95.06 216 VAL A CA 1
ATOM 1652 C C . VAL A 1 216 ? -9.084 4.441 -6.516 1.00 95.06 216 VAL A C 1
ATOM 1654 O O . VAL A 1 216 ? -10.256 4.053 -6.414 1.00 95.06 216 VAL A O 1
ATOM 1657 N N . LEU A 1 217 ? -8.640 5.539 -5.900 1.00 92.25 217 LEU A N 1
ATOM 1658 C CA . LEU A 1 217 ? -9.496 6.436 -5.119 1.00 92.25 217 LEU A CA 1
ATOM 1659 C C . LEU A 1 217 ? -10.348 7.360 -6.006 1.00 92.25 217 LEU A C 1
ATOM 1661 O O . LEU A 1 217 ? -11.483 7.668 -5.638 1.00 92.25 217 LEU A O 1
ATOM 1665 N N . ASN A 1 218 ? -9.825 7.769 -7.163 1.00 91.44 218 ASN A N 1
ATOM 1666 C CA . ASN A 1 218 ? -10.466 8.696 -8.101 1.00 91.44 218 ASN A CA 1
ATOM 1667 C C . ASN A 1 218 ? -11.452 8.025 -9.062 1.00 91.44 218 ASN A C 1
ATOM 1669 O O . ASN A 1 218 ? -12.266 8.720 -9.668 1.00 91.44 218 ASN A O 1
ATOM 1673 N N . ASP A 1 219 ? -11.370 6.704 -9.232 1.00 90.62 219 ASP A N 1
ATOM 1674 C CA . ASP A 1 219 ? -12.325 5.939 -10.027 1.00 90.62 219 ASP A CA 1
ATOM 1675 C C . ASP A 1 219 ? -12.656 4.607 -9.350 1.00 90.62 219 ASP A C 1
ATOM 1677 O O . ASP A 1 219 ? -11.879 3.652 -9.354 1.00 90.62 219 ASP A O 1
ATOM 1681 N N . VAL A 1 220 ? -13.866 4.508 -8.797 1.00 87.69 220 VAL A N 1
ATOM 1682 C CA . VAL A 1 220 ? -14.329 3.282 -8.132 1.00 87.69 220 VAL A CA 1
ATOM 1683 C C . VAL A 1 220 ? -14.384 2.072 -9.077 1.00 87.69 220 VAL A C 1
ATOM 1685 O O . VAL A 1 220 ? -14.279 0.932 -8.618 1.00 87.69 220 VAL A O 1
ATOM 1688 N N . SER A 1 221 ? -14.542 2.312 -10.381 1.00 89.38 221 SER A N 1
ATOM 1689 C CA . SER A 1 221 ? -14.635 1.274 -11.409 1.00 89.38 221 SER A CA 1
ATOM 1690 C C . SER A 1 221 ? -13.282 0.799 -11.934 1.00 89.38 221 SER A C 1
ATOM 1692 O O . SER A 1 221 ? -13.231 -0.221 -12.629 1.00 89.38 221 SER A O 1
ATOM 1694 N N . ILE A 1 222 ? -12.186 1.488 -11.591 1.00 92.75 222 ILE A N 1
ATOM 1695 C CA . ILE A 1 222 ? -10.864 1.075 -12.040 1.00 92.75 222 ILE A CA 1
ATOM 1696 C C . ILE A 1 222 ? -10.497 -0.261 -11.395 1.00 92.75 222 ILE A C 1
ATOM 1698 O O . ILE A 1 222 ? -10.597 -0.471 -10.184 1.00 92.75 222 ILE A O 1
ATOM 1702 N N . THR A 1 223 ? -10.073 -1.201 -12.231 1.00 96.19 223 THR A N 1
ATOM 1703 C CA . THR A 1 223 ? -9.546 -2.472 -11.741 1.00 96.19 223 THR A CA 1
ATOM 1704 C C . THR A 1 223 ? -8.104 -2.280 -11.266 1.00 96.19 223 THR A C 1
ATOM 1706 O O . THR A 1 223 ? -7.412 -1.395 -11.776 1.00 96.19 223 THR A O 1
ATOM 1709 N N . PRO A 1 224 ? -7.581 -3.141 -10.375 1.00 96.12 224 PRO A N 1
ATOM 1710 C CA . PRO A 1 224 ? -6.170 -3.092 -9.981 1.00 96.12 224 PRO A CA 1
ATOM 1711 C C . PRO A 1 224 ? -5.200 -3.159 -11.170 1.00 96.12 224 PRO A C 1
ATOM 1713 O O . PRO A 1 224 ? -4.151 -2.520 -11.173 1.00 96.12 224 PRO A O 1
ATOM 1716 N N . LEU A 1 225 ? -5.568 -3.905 -12.219 1.00 95.88 225 LEU A N 1
ATOM 1717 C CA . LEU A 1 225 ? -4.803 -3.958 -13.465 1.00 95.88 225 LEU A CA 1
ATOM 1718 C C . LEU A 1 225 ? -4.917 -2.655 -14.270 1.00 95.88 225 LEU A C 1
ATOM 1720 O O . LEU A 1 225 ? -3.927 -2.210 -14.841 1.00 95.88 225 LEU A O 1
ATOM 1724 N N . GLY A 1 226 ? -6.104 -2.045 -14.309 1.00 95.12 226 GLY A N 1
ATOM 1725 C CA . GLY A 1 226 ? -6.320 -0.735 -14.921 1.00 95.12 226 GLY A CA 1
ATOM 1726 C C . GLY A 1 226 ? -5.463 0.348 -14.268 1.00 95.12 226 GLY A C 1
ATOM 1727 O O . GLY A 1 226 ? -4.783 1.076 -14.980 1.00 95.12 226 GLY A O 1
ATOM 1728 N N . ALA A 1 227 ? -5.419 0.380 -12.933 1.00 95.00 227 ALA A N 1
ATOM 1729 C CA . ALA A 1 227 ? -4.581 1.303 -12.172 1.00 95.00 227 ALA A CA 1
ATOM 1730 C C . ALA A 1 227 ? -3.081 1.056 -12.399 1.00 95.00 227 ALA A C 1
ATOM 1732 O O . ALA A 1 227 ? -2.331 2.003 -12.559 1.00 95.00 227 ALA A O 1
ATOM 1733 N N . LEU A 1 228 ? -2.621 -0.199 -12.491 1.00 95.25 228 LEU A N 1
ATOM 1734 C CA . LEU A 1 228 ? -1.227 -0.471 -12.867 1.00 95.25 228 LEU A CA 1
ATOM 1735 C C . LEU A 1 228 ? -0.910 0.022 -14.289 1.00 95.25 228 LEU A C 1
ATOM 1737 O O . LEU A 1 228 ? 0.181 0.526 -14.543 1.00 95.25 228 LEU A O 1
ATOM 1741 N N . ASN A 1 229 ? -1.831 -0.165 -15.238 1.00 94.38 229 ASN A N 1
ATOM 1742 C CA . ASN A 1 229 ? -1.592 0.190 -16.636 1.00 94.38 229 ASN A CA 1
ATOM 1743 C C . ASN A 1 229 ? -1.354 1.694 -16.841 1.00 94.38 229 ASN A C 1
ATOM 1745 O O . ASN A 1 229 ? -0.731 2.036 -17.843 1.00 94.38 229 ASN A O 1
ATOM 1749 N N . THR A 1 230 ? -1.782 2.562 -15.915 1.00 94.31 230 THR A N 1
ATOM 1750 C CA . THR A 1 230 ? -1.510 4.008 -15.991 1.00 94.31 230 THR A CA 1
ATOM 1751 C C . THR A 1 230 ? -0.041 4.356 -15.751 1.00 94.31 230 THR A C 1
ATOM 1753 O O . THR A 1 230 ? 0.409 5.359 -16.286 1.00 94.31 230 THR A O 1
ATOM 1756 N N . VAL A 1 231 ? 0.705 3.520 -15.015 1.00 94.12 231 VAL A N 1
ATOM 1757 C CA . VAL A 1 231 ? 2.125 3.747 -14.661 1.00 94.12 231 VAL A CA 1
ATOM 1758 C C . VAL A 1 231 ? 3.079 2.690 -15.235 1.00 94.12 231 VAL A C 1
ATOM 1760 O O . VAL A 1 231 ? 4.286 2.688 -14.983 1.00 94.12 231 VAL A O 1
ATOM 1763 N N . ARG A 1 232 ? 2.550 1.700 -15.966 1.00 93.81 232 ARG A N 1
ATOM 1764 C CA . ARG A 1 232 ? 3.308 0.512 -16.397 1.00 93.81 232 ARG A CA 1
ATOM 1765 C C . ARG A 1 232 ? 4.485 0.863 -17.304 1.00 93.81 232 ARG A C 1
ATOM 1767 O O . ARG A 1 232 ? 5.505 0.169 -17.266 1.00 93.81 232 ARG A O 1
ATOM 1774 N N . HIS A 1 233 ? 4.327 1.869 -18.162 1.00 90.62 233 HIS A N 1
ATOM 1775 C CA . HIS A 1 233 ? 5.378 2.276 -19.088 1.00 90.62 233 HIS A CA 1
ATOM 1776 C C . HIS A 1 233 ? 6.548 2.913 -18.331 1.00 90.62 233 HIS A C 1
ATOM 1778 O O . HIS A 1 233 ? 7.698 2.542 -18.556 1.00 90.62 233 HIS A O 1
ATOM 1784 N N . GLU A 1 234 ? 6.245 3.771 -17.365 1.00 91.88 234 GLU A N 1
ATOM 1785 C CA . GLU A 1 234 ? 7.185 4.479 -16.505 1.00 91.88 234 GLU A CA 1
ATOM 1786 C C . GLU A 1 234 ? 7.956 3.498 -15.620 1.00 91.88 234 GLU A C 1
ATOM 1788 O O . GLU A 1 234 ? 9.183 3.555 -15.579 1.00 91.88 234 GLU A O 1
ATOM 1793 N N . VAL A 1 235 ? 7.273 2.535 -14.987 1.00 92.56 235 VAL A N 1
ATOM 1794 C CA . VAL A 1 235 ? 7.920 1.475 -14.189 1.00 92.56 235 VAL A CA 1
ATOM 1795 C C . VAL A 1 235 ? 8.918 0.689 -15.035 1.00 92.56 235 VAL A C 1
ATOM 1797 O O . VAL A 1 235 ? 10.057 0.468 -14.621 1.00 92.56 235 VAL A O 1
ATOM 1800 N N . ARG A 1 236 ? 8.511 0.283 -16.245 1.00 91.25 236 ARG A N 1
ATOM 1801 C CA . ARG A 1 236 ? 9.401 -0.421 -17.174 1.00 91.25 236 ARG A CA 1
ATOM 1802 C C . ARG A 1 236 ? 10.568 0.454 -17.592 1.00 91.25 236 ARG A C 1
ATOM 1804 O O . ARG A 1 236 ? 11.689 -0.031 -17.583 1.00 91.25 236 ARG A O 1
ATOM 1811 N N . SER A 1 237 ? 10.331 1.717 -17.925 1.00 88.88 237 SER A N 1
ATOM 1812 C CA . SER A 1 237 ? 11.394 2.640 -18.319 1.00 88.88 237 SER A CA 1
ATOM 1813 C C . SER A 1 237 ? 12.394 2.899 -17.189 1.00 88.88 237 SER A C 1
ATOM 1815 O O . SER A 1 237 ? 13.572 3.070 -17.473 1.00 88.88 237 SER A O 1
ATOM 1817 N N . LEU A 1 238 ? 11.941 2.938 -15.933 1.00 89.38 238 LEU A N 1
ATOM 1818 C CA . LEU A 1 238 ? 12.784 3.179 -14.757 1.00 89.38 238 LEU A CA 1
ATOM 1819 C C . LEU A 1 238 ? 13.681 1.992 -14.402 1.00 89.38 238 LEU A C 1
ATOM 1821 O O . LEU A 1 238 ? 14.781 2.182 -13.889 1.00 89.38 238 LEU A O 1
ATOM 1825 N N . LEU A 1 239 ? 13.180 0.773 -14.611 1.00 89.06 239 LEU A N 1
ATOM 1826 C CA . LEU A 1 239 ? 13.811 -0.455 -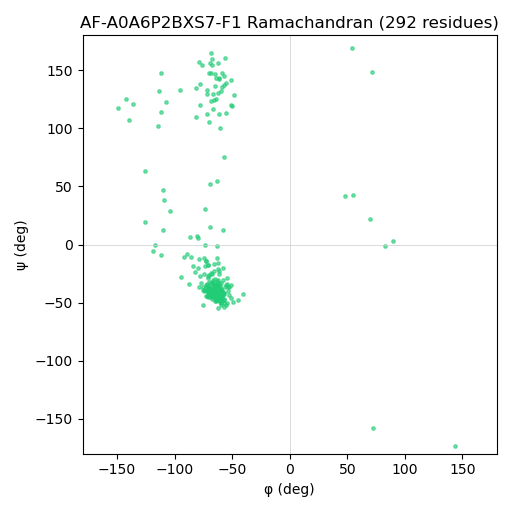14.119 1.00 89.06 239 LEU A CA 1
ATOM 1827 C C . LEU A 1 239 ? 14.371 -1.350 -15.216 1.00 89.06 239 LEU A C 1
ATOM 1829 O O . LEU A 1 239 ? 15.071 -2.318 -14.911 1.00 89.06 239 LEU A O 1
ATOM 1833 N N . SER A 1 240 ? 14.081 -1.049 -16.480 1.00 84.00 240 SER A N 1
ATOM 1834 C CA . SER A 1 240 ? 14.820 -1.659 -17.577 1.00 84.00 240 SER A CA 1
ATOM 1835 C C . SER A 1 240 ? 16.274 -1.208 -17.479 1.00 84.00 240 SER A C 1
ATOM 1837 O O . SER A 1 240 ? 16.528 -0.054 -17.117 1.00 84.00 240 SER A O 1
ATOM 1839 N N . PRO A 1 241 ? 17.243 -2.083 -17.801 1.00 71.56 241 PRO A N 1
ATOM 1840 C CA . PRO A 1 241 ? 18.590 -1.597 -18.044 1.00 71.56 241 PRO A CA 1
ATOM 1841 C C . PRO A 1 241 ? 18.485 -0.455 -19.064 1.00 71.56 241 PRO A C 1
ATOM 1843 O O . PRO A 1 241 ? 17.645 -0.565 -19.969 1.00 71.56 241 PRO A O 1
ATOM 1846 N N . PRO A 1 242 ? 19.274 0.632 -18.929 1.00 65.25 242 PRO A N 1
ATOM 1847 C CA . PRO A 1 242 ? 19.403 1.567 -20.032 1.00 65.25 242 PRO A CA 1
ATOM 1848 C C . PRO A 1 242 ? 19.724 0.697 -21.235 1.00 65.25 242 PRO A C 1
ATOM 1850 O O . PRO A 1 242 ? 20.666 -0.102 -21.186 1.00 65.25 242 PRO A O 1
ATOM 1853 N N . SER A 1 243 ? 18.857 0.733 -22.241 1.00 59.97 243 SER A N 1
ATOM 1854 C CA . SER A 1 243 ? 19.158 0.079 -23.496 1.00 59.97 243 SER A CA 1
ATOM 1855 C C . SER A 1 243 ? 20.560 0.525 -23.861 1.00 59.97 243 SER A C 1
ATOM 1857 O O . SER A 1 243 ? 20.864 1.719 -23.778 1.00 59.97 243 SER A O 1
ATOM 1859 N N . GLU A 1 244 ? 21.449 -0.423 -24.169 1.00 60.66 244 GLU A N 1
ATOM 1860 C CA . GLU A 1 244 ? 22.720 -0.025 -24.749 1.00 60.66 244 GLU A CA 1
ATOM 1861 C C . GLU A 1 244 ? 22.345 0.886 -25.919 1.00 60.66 244 GLU A C 1
ATOM 1863 O O . GLU A 1 244 ? 21.578 0.451 -26.785 1.00 60.66 244 GLU A O 1
ATOM 1868 N N . PRO A 1 245 ? 22.780 2.156 -25.934 1.00 64.56 245 PRO A N 1
ATOM 1869 C CA . PRO A 1 245 ? 22.374 3.086 -26.982 1.00 64.56 245 PRO A CA 1
ATOM 1870 C C . PRO A 1 245 ? 22.697 2.499 -28.364 1.00 64.56 245 PRO A C 1
ATOM 1872 O O . PRO A 1 245 ? 21.955 2.695 -29.322 1.00 64.56 245 PRO A O 1
ATOM 1875 N N . VAL A 1 246 ? 23.737 1.661 -28.420 1.00 63.94 246 VAL A N 1
ATOM 1876 C CA . VAL A 1 246 ? 24.087 0.781 -29.536 1.00 63.94 246 VAL A CA 1
ATOM 1877 C C . VAL A 1 246 ? 22.945 -0.175 -29.915 1.00 63.94 246 VAL A C 1
ATOM 1879 O O . VAL A 1 246 ? 22.544 -0.197 -31.072 1.00 63.94 246 VAL A O 1
ATOM 1882 N N . ALA A 1 247 ? 22.393 -0.955 -28.983 1.00 67.31 247 ALA A N 1
ATOM 1883 C CA . ALA A 1 247 ? 21.343 -1.937 -29.258 1.00 67.31 247 ALA A CA 1
ATOM 1884 C C . ALA A 1 247 ? 20.027 -1.293 -29.727 1.00 67.31 247 ALA A C 1
ATOM 1886 O O . ALA A 1 247 ? 19.372 -1.824 -30.626 1.00 67.31 247 ALA A O 1
ATOM 1887 N N . ASP A 1 248 ? 19.652 -0.141 -29.167 1.00 66.62 248 ASP A N 1
ATOM 1888 C CA . ASP A 1 248 ? 18.463 0.599 -29.610 1.00 66.62 248 ASP A CA 1
ATOM 1889 C C . ASP A 1 248 ? 18.655 1.229 -30.991 1.00 66.62 248 ASP A C 1
ATOM 1891 O O . ASP A 1 248 ? 17.732 1.215 -31.812 1.00 66.62 248 ASP A O 1
ATOM 1895 N N . VAL A 1 249 ? 19.860 1.725 -31.286 1.00 70.50 249 VAL A N 1
ATOM 1896 C CA . VAL A 1 249 ? 20.199 2.197 -32.632 1.00 70.50 249 VAL A CA 1
ATOM 1897 C C . VAL A 1 249 ? 20.217 1.046 -33.624 1.00 70.50 249 VAL A C 1
ATOM 1899 O O . VAL A 1 249 ? 19.639 1.187 -34.695 1.00 70.50 249 VAL A O 1
ATOM 1902 N N . LEU A 1 250 ? 20.814 -0.096 -33.278 1.00 73.62 250 LEU A N 1
ATOM 1903 C CA . LEU A 1 250 ? 20.851 -1.274 -34.144 1.00 73.62 250 LEU A CA 1
ATOM 1904 C C . LEU A 1 250 ? 19.446 -1.814 -34.420 1.00 73.62 250 LEU A C 1
ATOM 1906 O O . LEU A 1 250 ? 19.140 -2.128 -35.566 1.00 73.62 250 LEU A O 1
ATOM 1910 N N . ARG A 1 251 ? 18.564 -1.859 -33.414 1.00 76.25 251 ARG A N 1
ATOM 1911 C CA . ARG A 1 251 ? 17.159 -2.246 -33.608 1.00 76.25 251 ARG A CA 1
ATOM 1912 C C . ARG A 1 251 ? 16.424 -1.248 -34.499 1.00 76.25 251 ARG A C 1
ATOM 1914 O O . ARG A 1 251 ? 15.792 -1.657 -35.465 1.00 76.25 251 ARG A O 1
ATOM 1921 N N . SER A 1 252 ? 16.563 0.049 -34.224 1.00 74.00 252 SER A N 1
ATOM 1922 C CA . SER A 1 252 ? 15.945 1.103 -35.038 1.00 74.00 252 SER A CA 1
ATOM 1923 C C . SER A 1 252 ? 16.455 1.077 -36.483 1.00 74.00 252 SER A C 1
ATOM 1925 O O . SER A 1 252 ? 15.682 1.285 -37.411 1.00 74.00 252 SER A O 1
ATOM 1927 N N . ALA A 1 253 ? 17.744 0.796 -36.692 1.00 76.44 253 ALA A N 1
ATOM 1928 C CA . ALA A 1 253 ? 18.355 0.655 -38.011 1.00 76.44 253 ALA A CA 1
ATOM 1929 C C . ALA A 1 253 ? 17.907 -0.626 -38.734 1.00 76.44 253 ALA A C 1
ATOM 1931 O O . ALA A 1 253 ? 17.728 -0.599 -39.953 1.00 76.44 253 ALA A O 1
ATOM 1932 N N . ALA A 1 254 ? 17.694 -1.725 -38.004 1.00 78.62 254 ALA A N 1
ATOM 1933 C CA . ALA A 1 254 ? 17.148 -2.965 -38.548 1.00 78.62 254 ALA A CA 1
ATOM 1934 C C . ALA A 1 254 ? 15.685 -2.790 -38.983 1.00 78.62 254 ALA A C 1
ATOM 1936 O O . ALA A 1 254 ? 15.352 -3.135 -40.111 1.00 78.62 254 ALA A O 1
ATOM 1937 N N . GLU A 1 255 ? 14.841 -2.172 -38.149 1.00 78.94 255 GLU A N 1
ATOM 1938 C CA . GLU A 1 255 ? 13.450 -1.831 -38.496 1.00 78.94 255 GLU A CA 1
ATOM 1939 C C . GLU A 1 255 ? 13.377 -0.891 -39.710 1.00 78.94 255 GLU A C 1
ATOM 1941 O O . GLU A 1 255 ? 12.509 -1.035 -40.572 1.00 78.94 255 GLU A O 1
ATOM 1946 N N . LEU A 1 256 ? 14.304 0.067 -39.801 1.00 76.25 256 LEU A N 1
ATOM 1947 C CA . LEU A 1 256 ? 14.417 0.961 -40.951 1.00 76.25 256 LEU A CA 1
ATOM 1948 C C . LEU A 1 256 ? 14.841 0.205 -42.219 1.00 76.25 256 LEU A C 1
ATOM 1950 O O . LEU A 1 256 ? 14.255 0.426 -43.275 1.00 76.25 256 LEU A O 1
ATOM 1954 N N . SER A 1 257 ? 15.841 -0.681 -42.121 1.00 75.38 257 SER A N 1
ATOM 1955 C CA . SER A 1 257 ? 16.294 -1.515 -43.246 1.00 75.38 257 SER A CA 1
ATOM 1956 C C . SER A 1 257 ? 15.181 -2.415 -43.755 1.00 75.38 257 SER A C 1
ATOM 1958 O O . SER A 1 257 ? 14.977 -2.486 -44.961 1.00 75.38 257 SER A O 1
ATOM 1960 N N . ASP A 1 258 ? 14.437 -3.053 -42.854 1.00 77.50 258 ASP A N 1
ATOM 1961 C CA . ASP A 1 258 ? 13.322 -3.933 -43.203 1.00 77.50 258 ASP A CA 1
ATOM 1962 C C . ASP A 1 258 ? 12.250 -3.177 -44.007 1.00 77.50 258 ASP A C 1
ATOM 1964 O O . ASP A 1 258 ? 11.833 -3.624 -45.071 1.00 77.50 258 ASP A O 1
ATOM 1968 N N . ARG A 1 259 ? 11.908 -1.950 -43.592 1.00 72.94 259 ARG A N 1
ATOM 1969 C CA . ARG A 1 259 ? 10.972 -1.074 -44.324 1.00 72.94 259 ARG A CA 1
ATOM 1970 C C . ARG A 1 259 ? 11.496 -0.580 -45.672 1.00 72.94 259 ARG A C 1
ATOM 1972 O O . ARG A 1 259 ? 10.702 -0.363 -46.583 1.00 72.94 259 ARG A O 1
ATOM 1979 N N . ILE A 1 260 ? 12.806 -0.369 -45.804 1.00 72.62 260 ILE A N 1
ATOM 1980 C CA . ILE A 1 260 ? 13.437 0.017 -47.078 1.00 72.62 260 ILE A CA 1
ATOM 1981 C C . ILE A 1 260 ? 13.456 -1.170 -48.050 1.00 72.62 260 ILE A C 1
ATOM 1983 O O . ILE A 1 260 ? 13.240 -0.983 -49.245 1.00 72.62 260 ILE A O 1
ATOM 1987 N N . LEU A 1 261 ? 13.730 -2.377 -47.548 1.00 70.81 261 LEU A N 1
ATOM 1988 C CA . LEU A 1 261 ? 13.817 -3.602 -48.347 1.00 70.81 261 LEU A CA 1
ATOM 1989 C C . LEU A 1 261 ? 12.436 -4.168 -48.707 1.00 70.81 261 LEU A C 1
ATOM 1991 O O . LEU A 1 261 ? 12.291 -4.808 -49.749 1.00 70.81 261 LEU A O 1
ATOM 1995 N N . HIS A 1 262 ? 11.425 -3.904 -47.878 1.00 78.06 262 HIS A N 1
ATOM 1996 C CA . HIS A 1 262 ? 10.048 -4.358 -48.060 1.00 78.06 262 HIS A CA 1
ATOM 1997 C C . HIS A 1 262 ? 9.056 -3.182 -48.023 1.00 78.06 262 HIS A C 1
ATOM 1999 O O . HIS A 1 262 ? 8.215 -3.113 -47.122 1.00 78.06 262 HIS A O 1
ATOM 2005 N N . PRO A 1 263 ? 9.132 -2.235 -48.978 1.00 75.94 263 PRO A N 1
ATOM 2006 C CA . PRO A 1 263 ? 8.220 -1.102 -49.001 1.00 75.94 263 PRO A CA 1
ATOM 2007 C C . PRO A 1 263 ? 6.792 -1.592 -49.264 1.00 75.94 263 PRO A C 1
ATOM 2009 O O . PRO A 1 263 ? 6.524 -2.267 -50.260 1.00 75.94 263 PRO A O 1
ATOM 2012 N N . GLY A 1 264 ? 5.871 -1.251 -48.361 1.00 76.94 264 GLY A N 1
ATOM 2013 C CA . GLY A 1 264 ? 4.442 -1.370 -48.627 1.00 76.94 264 GLY A CA 1
ATOM 2014 C C . GLY A 1 264 ? 4.059 -0.471 -49.801 1.00 76.94 264 GLY A C 1
ATOM 2015 O O . GLY A 1 264 ? 4.603 0.625 -49.955 1.00 76.94 264 GLY A O 1
ATOM 2016 N N . ASP A 1 265 ? 3.145 -0.937 -50.648 1.00 63.53 265 ASP A N 1
ATOM 2017 C CA . ASP A 1 265 ? 2.744 -0.205 -51.849 1.00 63.53 265 ASP A CA 1
ATOM 2018 C C . ASP A 1 265 ? 2.118 1.150 -51.453 1.00 63.53 265 ASP A C 1
ATOM 2020 O O . ASP A 1 265 ? 1.064 1.201 -50.817 1.00 63.53 265 ASP A O 1
ATOM 2024 N N . GLY A 1 266 ? 2.805 2.252 -51.775 1.00 72.69 266 GLY A N 1
ATOM 2025 C CA . GLY A 1 266 ? 2.389 3.622 -51.443 1.00 72.69 266 GLY A CA 1
ATOM 2026 C C . GLY A 1 266 ? 2.867 4.188 -50.096 1.00 72.69 266 GLY A C 1
ATOM 2027 O O . GLY A 1 266 ? 2.518 5.328 -49.784 1.00 72.69 266 GLY A O 1
ATOM 2028 N N . ASP A 1 267 ? 3.674 3.461 -49.315 1.00 71.38 267 ASP A N 1
ATOM 2029 C CA . ASP A 1 267 ? 4.147 3.950 -48.014 1.00 71.38 267 ASP A CA 1
ATOM 2030 C C . ASP A 1 267 ? 5.353 4.898 -48.131 1.00 71.38 267 ASP A C 1
ATOM 2032 O O . ASP A 1 267 ? 6.346 4.640 -48.818 1.00 71.38 267 ASP A O 1
ATOM 2036 N N . VAL A 1 268 ? 5.300 6.010 -47.393 1.00 69.19 268 VAL A N 1
ATOM 2037 C CA . VAL A 1 268 ? 6.462 6.884 -47.199 1.00 69.19 268 VAL A CA 1
ATOM 2038 C C . VAL A 1 268 ? 7.457 6.147 -46.302 1.00 69.19 268 VAL A C 1
ATOM 2040 O O . VAL A 1 268 ? 7.264 6.049 -45.092 1.00 69.19 268 VAL A O 1
ATOM 2043 N N . VAL A 1 269 ? 8.539 5.653 -46.908 1.00 66.44 269 VAL A N 1
ATOM 2044 C CA . VAL A 1 269 ? 9.551 4.777 -46.286 1.00 66.44 269 VAL A CA 1
ATOM 2045 C C . VAL A 1 269 ? 10.102 5.329 -44.958 1.00 66.44 269 VAL A C 1
ATOM 2047 O O . VAL A 1 269 ? 10.364 4.565 -44.029 1.00 66.44 269 VAL A O 1
ATOM 2050 N N . ILE A 1 270 ? 10.245 6.656 -44.830 1.00 74.19 270 ILE A N 1
ATOM 2051 C CA . ILE A 1 270 ? 10.690 7.343 -43.606 1.00 74.19 270 ILE A CA 1
ATOM 2052 C C . ILE A 1 270 ? 9.921 8.655 -43.422 1.00 74.19 270 ILE A C 1
ATOM 2054 O O . ILE A 1 270 ? 9.976 9.544 -44.272 1.00 74.19 270 ILE A O 1
ATOM 2058 N N . THR A 1 271 ? 9.280 8.835 -42.266 1.00 81.19 271 THR A N 1
ATOM 2059 C CA . THR A 1 271 ? 8.708 10.139 -41.886 1.00 81.19 271 THR A CA 1
ATOM 2060 C C . THR A 1 271 ? 9.796 11.115 -41.415 1.00 81.19 271 THR A C 1
ATOM 2062 O O . THR A 1 271 ? 10.843 10.719 -40.897 1.00 81.19 271 THR A O 1
ATOM 2065 N N . GLN A 1 272 ? 9.550 12.423 -41.534 1.00 75.06 272 GLN A N 1
ATOM 2066 C CA . GLN A 1 272 ? 10.508 13.456 -41.110 1.00 75.06 272 GLN A CA 1
ATOM 2067 C C . GLN A 1 272 ? 10.854 13.374 -39.609 1.00 75.06 272 GLN A C 1
ATOM 2069 O O . GLN A 1 272 ? 11.992 13.642 -39.221 1.00 75.06 272 GLN A O 1
ATOM 2074 N N . GLU A 1 273 ? 9.897 12.964 -38.773 1.00 72.25 273 GLU A N 1
ATOM 2075 C CA . GLU A 1 273 ? 10.105 12.760 -37.336 1.00 72.25 273 GLU A CA 1
ATOM 2076 C C . GLU A 1 273 ? 11.016 11.558 -37.060 1.00 72.25 273 GLU A C 1
ATOM 2078 O O . GLU A 1 273 ? 11.964 11.659 -36.281 1.00 72.25 273 GLU A O 1
ATOM 2083 N N . GLN 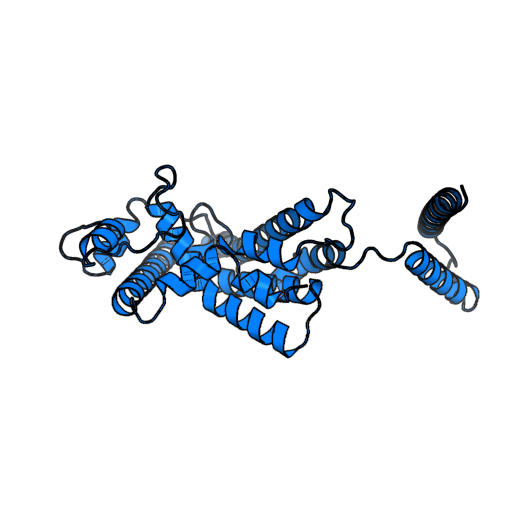A 1 274 ? 10.816 10.449 -37.776 1.00 70.25 274 GLN A N 1
ATOM 2084 C CA . GLN A 1 274 ? 11.707 9.289 -37.692 1.00 70.25 274 GLN A CA 1
ATOM 2085 C C . GLN A 1 274 ? 13.130 9.636 -38.150 1.00 70.25 274 GLN A C 1
ATOM 2087 O O . GLN A 1 274 ? 14.091 9.264 -37.480 1.00 70.25 274 GLN A O 1
ATOM 2092 N N . ALA A 1 275 ? 13.284 10.419 -39.224 1.00 74.38 275 ALA A N 1
ATOM 2093 C CA . ALA A 1 275 ? 14.594 10.882 -39.689 1.00 74.38 275 ALA A CA 1
ATOM 2094 C C . ALA A 1 275 ? 15.306 11.794 -38.673 1.00 74.38 275 ALA A C 1
ATOM 2096 O O . ALA A 1 275 ? 16.535 11.768 -38.566 1.00 74.38 275 ALA A O 1
ATOM 2097 N N . ARG A 1 276 ? 14.552 12.621 -37.937 1.00 75.19 276 ARG A N 1
ATOM 2098 C CA . ARG A 1 276 ? 15.087 13.477 -36.868 1.00 75.19 276 ARG A CA 1
ATOM 2099 C C . ARG A 1 276 ? 15.538 12.633 -35.676 1.00 75.19 276 ARG A C 1
ATOM 2101 O O . ARG A 1 276 ? 16.655 12.815 -35.194 1.00 75.19 276 ARG A O 1
ATOM 2108 N N . ARG A 1 277 ? 14.715 11.666 -35.261 1.00 73.19 277 ARG A N 1
ATOM 2109 C CA . ARG A 1 277 ? 15.031 10.735 -34.172 1.00 73.19 277 ARG A CA 1
ATOM 2110 C C . ARG A 1 277 ? 16.271 9.897 -34.486 1.00 73.19 277 ARG A C 1
ATOM 2112 O O . ARG A 1 277 ? 17.170 9.829 -33.656 1.00 73.19 277 ARG A O 1
ATOM 2119 N N . LEU A 1 278 ? 16.372 9.344 -35.698 1.00 72.38 278 LEU A N 1
ATOM 2120 C CA . LEU A 1 278 ? 17.531 8.551 -36.123 1.00 72.38 278 LEU A CA 1
ATOM 2121 C C . LEU A 1 278 ? 18.828 9.372 -36.099 1.00 72.38 278 LEU A C 1
ATOM 2123 O O . LEU A 1 278 ? 19.831 8.921 -35.553 1.00 72.38 278 LEU A O 1
ATOM 2127 N N . ARG A 1 279 ? 18.797 10.610 -36.617 1.00 78.88 279 ARG A N 1
ATOM 2128 C CA . ARG A 1 279 ? 19.950 11.525 -36.572 1.00 78.88 279 ARG A CA 1
ATOM 2129 C C . ARG A 1 279 ? 20.379 11.862 -35.148 1.00 78.88 279 ARG A C 1
ATOM 2131 O O . ARG A 1 279 ? 21.573 11.865 -34.873 1.00 78.88 279 ARG A O 1
ATOM 2138 N N . SER A 1 280 ? 19.425 12.106 -34.250 1.00 77.69 280 SER A N 1
ATOM 2139 C CA . SER A 1 280 ? 19.728 12.353 -32.837 1.00 77.69 280 SER A CA 1
ATOM 2140 C C . SER A 1 280 ? 20.411 11.150 -32.184 1.00 77.69 280 SER A C 1
ATOM 2142 O O . SER A 1 280 ? 21.358 11.334 -31.424 1.00 77.69 280 SER A O 1
ATOM 2144 N N . MET A 1 281 ? 19.958 9.927 -32.483 1.00 73.94 281 MET A N 1
ATOM 2145 C CA . MET A 1 281 ? 20.552 8.717 -31.907 1.00 73.94 281 MET A CA 1
ATOM 2146 C C . MET A 1 281 ? 21.951 8.429 -32.473 1.00 73.94 281 MET A C 1
ATOM 2148 O O . MET A 1 281 ? 22.851 8.102 -31.706 1.00 73.94 281 MET A O 1
ATOM 2152 N N . ILE A 1 282 ? 22.160 8.612 -33.785 1.00 77.56 282 ILE A N 1
ATOM 2153 C CA . ILE A 1 282 ? 23.488 8.490 -34.414 1.00 77.56 282 ILE A CA 1
ATOM 2154 C C . ILE A 1 282 ? 24.459 9.516 -33.819 1.00 77.56 282 ILE A C 1
ATOM 2156 O O . ILE A 1 282 ? 25.576 9.154 -33.469 1.00 77.56 282 ILE A O 1
ATOM 2160 N N . GLY A 1 283 ? 24.023 10.768 -33.636 1.00 78.62 283 GLY A N 1
ATOM 2161 C CA . GLY A 1 283 ? 24.844 11.802 -33.000 1.00 78.62 283 GLY A CA 1
ATOM 2162 C C . GLY A 1 283 ? 25.256 11.444 -31.568 1.00 78.62 283 GLY A C 1
ATOM 2163 O O . GLY A 1 283 ? 26.415 11.622 -31.206 1.00 78.62 283 GLY A O 1
ATOM 2164 N N . GLY A 1 284 ? 24.340 10.875 -30.775 1.00 75.69 284 GLY A N 1
ATOM 2165 C CA . GLY A 1 284 ? 24.656 10.378 -29.431 1.00 75.69 284 GLY A CA 1
ATOM 2166 C C . GLY A 1 284 ? 25.657 9.217 -29.435 1.00 75.69 284 GLY A C 1
ATOM 2167 O O . GLY A 1 284 ? 26.549 9.172 -28.593 1.00 75.69 284 GLY A O 1
ATOM 2168 N N . LEU A 1 285 ? 25.554 8.307 -30.408 1.00 73.12 285 LEU A N 1
ATOM 2169 C CA . LEU A 1 285 ? 26.506 7.207 -30.585 1.00 73.12 285 LEU A CA 1
ATOM 2170 C C . LEU A 1 285 ? 27.903 7.683 -30.978 1.00 73.12 285 LEU A C 1
ATOM 2172 O O . LEU A 1 285 ? 28.882 7.185 -30.432 1.00 73.12 285 LEU A O 1
ATOM 2176 N N . SER A 1 286 ? 28.000 8.634 -31.910 1.00 78.50 286 SER A N 1
ATOM 2177 C CA . SER A 1 286 ? 29.283 9.214 -32.316 1.00 78.50 286 SER A CA 1
ATOM 2178 C C . SER A 1 286 ? 29.998 9.862 -31.133 1.00 78.50 286 SER A C 1
ATOM 2180 O O . SER A 1 286 ? 31.174 9.589 -30.930 1.00 78.50 286 SER A O 1
ATOM 2182 N N . ALA A 1 287 ? 29.277 10.626 -30.305 1.00 75.81 287 ALA A N 1
ATOM 2183 C CA . ALA A 1 287 ? 29.847 11.241 -29.106 1.00 75.81 287 ALA A CA 1
ATOM 2184 C C . ALA A 1 287 ? 30.381 10.197 -28.105 1.00 75.81 287 ALA A C 1
ATOM 2186 O O . ALA A 1 287 ? 31.484 10.348 -27.589 1.00 75.81 287 ALA A O 1
ATOM 2187 N N . LEU A 1 288 ? 29.639 9.105 -27.880 1.00 74.31 288 LEU A N 1
ATOM 2188 C CA . LEU A 1 288 ? 30.085 8.010 -27.009 1.00 74.31 288 LEU A CA 1
ATOM 2189 C C . LEU A 1 288 ? 31.323 7.284 -27.559 1.00 74.31 288 LEU A C 1
ATOM 2191 O O . LEU A 1 288 ? 32.196 6.889 -26.793 1.00 74.31 288 LEU A O 1
ATOM 2195 N N . LEU A 1 289 ? 31.409 7.087 -28.877 1.00 75.56 289 LEU A N 1
ATOM 2196 C CA . LEU A 1 289 ? 32.566 6.443 -29.507 1.00 75.56 289 LEU A CA 1
ATOM 2197 C C . LEU A 1 289 ? 33.815 7.333 -29.474 1.00 75.56 289 LEU A C 1
ATOM 2199 O O . LEU A 1 289 ? 34.916 6.813 -29.292 1.00 75.56 289 LEU A O 1
ATOM 2203 N N . GLU A 1 290 ? 33.658 8.650 -29.622 1.00 83.00 290 GLU A N 1
ATOM 2204 C CA . GLU A 1 290 ? 34.751 9.618 -29.467 1.00 83.00 290 GLU A CA 1
ATOM 2205 C C . GLU A 1 290 ? 35.290 9.633 -28.031 1.00 83.00 290 GLU A C 1
ATOM 2207 O O . GLU A 1 290 ? 36.503 9.635 -27.844 1.00 83.00 290 GLU A O 1
ATOM 2212 N N . GLU A 1 291 ? 34.414 9.546 -27.026 1.00 77.62 291 GLU A N 1
ATOM 2213 C CA . GLU A 1 291 ? 34.793 9.499 -25.606 1.00 77.62 291 GLU A CA 1
ATOM 2214 C C . GLU A 1 291 ? 35.556 8.216 -25.226 1.00 77.62 291 GLU A C 1
ATOM 2216 O O . GLU A 1 291 ? 36.416 8.245 -24.354 1.00 77.62 291 GLU A O 1
ATOM 2221 N N . VAL A 1 292 ? 35.282 7.090 -25.895 1.00 75.25 292 VAL A N 1
ATOM 2222 C CA . VAL A 1 292 ? 36.001 5.816 -25.681 1.00 75.25 292 VAL A CA 1
ATOM 2223 C C . VAL A 1 292 ? 37.332 5.757 -26.446 1.00 75.25 292 VAL A C 1
ATOM 2225 O O . VAL A 1 292 ? 38.217 4.982 -26.084 1.00 75.25 292 VAL A O 1
ATOM 2228 N N . SER A 1 293 ? 37.471 6.540 -27.518 1.00 73.12 293 SER A N 1
ATOM 2229 C CA . SER A 1 293 ? 38.651 6.522 -28.395 1.00 73.12 293 SER A CA 1
ATOM 2230 C C . SER A 1 293 ? 39.735 7.536 -28.001 1.00 73.12 293 SER A C 1
ATOM 2232 O O . SER A 1 293 ? 40.823 7.488 -28.579 1.00 73.12 293 SER A O 1
ATOM 2234 N N . GLY A 1 294 ? 39.437 8.455 -27.076 1.00 66.50 294 GLY A N 1
ATOM 2235 C CA . GLY A 1 294 ? 40.365 9.457 -26.531 1.00 66.50 294 GLY A CA 1
ATOM 2236 C C . GLY A 1 294 ? 40.935 9.057 -25.179 1.00 66.50 294 GLY A C 1
ATOM 2237 O O . GLY A 1 294 ? 42.148 9.293 -24.979 1.00 66.50 294 GLY A O 1
#

Foldseek 3Di:
DDDLLVLLCPFLLNVLVCVCCPPVNVPVNVLLVLLLVLLLVVLVCVQVVVPPDDPVVCVVCQQFAAFDDDPPSQQSSCVSSVHDPSQGPQNCQVPVDDPDRNAQSVGPDPVQDPVNSSLLVSLCVLLVVLVVVLSVVCVVVVHALLRSLLSSLLSQLVSCLVSVSSCRYPVHFHRPSQLSSLLSSLNPPCVCVPDPCSVVRSVVSRVLSRQLSNNCRSGNPQHSVNSSVVCSVVSCVSRPDPQPLVNVLVVLVVVLVVCVVDPDVPDPSDDPVSVVVNVVSVVVVVVVVVVVVD

Mean predicted aligned error: 10.82 Å

Organism: NCBI:txid2480626

Secondary structure (DSSP, 8-state):
---HHHHHHTSHHHHHHHHHHSGGGHHHHHHHHHHHHHHHHHHHHHHHHT--S-HHHHHHHTSSPPPB--TTHHHHHHHHTT-SSS--HHHHHHHSSSS-PPPPTTTT-TTS-HHHHHHHHHHHHHHHHHHHHHHHHHHHTT--HHHHHHHHHHHHHHHHHHTHHHHHBSSPS--THHHHHHHHHH---GGGTT-TTHHHHHHHHHHHHHHHHHHHHH-TT--HHHHHHTTHHHHHHHHSPPPPHHHHHHHHHHHHHHHHHS--TT--SS-HHHHHHHHHHHHHHHHHHHHHH-

Nearest PDB structures (foldseek):
  2oer-assembly1_A  TM=4.882E-01  e=4.189E+00  Pseudomonas aeruginosa
  3on2-assembly3_C  TM=4.137E-01  e=2.470E+00  Rhodococcus jostii RHA1
  7n4w-assembly1_A-2  TM=4.827E-01  e=6.798E+00  Salmonella enterica subsp. enterica serovar Typhimurium str. 14028S